Protein AF-A0AAU0MCY1-F1 (afdb_monomer)

Radius of gyration: 29.82 Å; Cα contacts (8 Å, |Δi|>4): 173; chains: 1; bounding box: 120×59×74 Å

Solvent-accessible surface a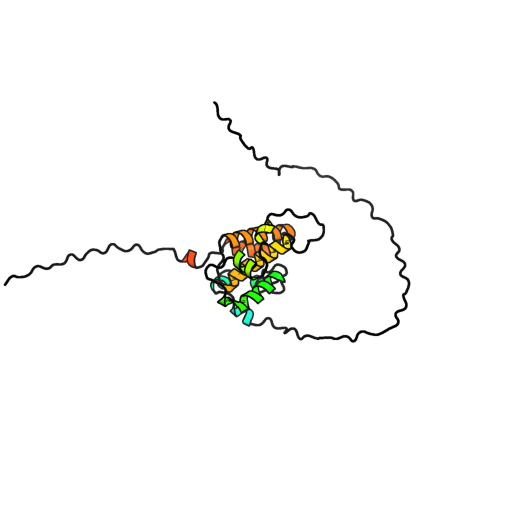rea (backbone atoms only — not comparable to full-atom values): 15115 Å² total; per-residue (Å²): 136,86,84,82,81,81,82,81,78,83,80,79,86,89,78,84,82,86,79,96,71,88,79,80,76,79,83,77,86,80,82,85,84,78,84,79,77,89,75,84,88,78,82,80,83,76,80,80,79,77,74,76,71,78,68,75,92,56,88,55,78,63,72,72,69,58,50,20,70,60,28,59,72,68,66,70,58,69,53,80,74,30,62,82,32,78,64,19,56,46,20,30,71,60,12,35,50,49,39,55,59,49,63,80,42,53,91,72,63,52,99,81,60,35,38,65,53,54,32,41,77,70,73,46,63,63,52,81,68,54,73,77,59,78,80,86,78,61,97,56,87,53,92,80,29,76,63,52,45,23,48,42,46,36,11,42,37,50,35,43,23,31,58,68,31,40,72,36,74,67,33,51,51,52,25,51,55,24,48,52,51,49,40,68,74,76,38,97,46,71,56,53,55,48,52,48,54,54,60,73,69,60,73,45,70,73,70,73,64,73,68,73,80,74,74,77,70,78,79,77,75,81,87,71,86,88,85,81,80,93,130

Secondary structure (DSSP, 8-state):
------------------------PPPPPP------------S-----------------GGGGTSS-HHHHHH--SGGGG-TT-TTSTTTSHHHHHHHHHHHHTGGG--TT--HHHHHHHTT-TTHHHHTTS-----SSPPTT-HHHHHHHHHHHHHHHHHHHS---HHHHHHHHHHHHHHHHHH-S-HHHHHHHHHHHH---TTTTT-S--------------------

Foldseek 3Di:
DDDDDDDDDDDDPPDDDDDDDDDDDDDDDDDDPDDDDDDDDDDDDDPPPPPVVPPPPDPDPVLVVQFDPLLCVQVVDCLCVDLCDCLRLCVPPLLVVLLVVVSVVLVVLDPPDALQNSCVVVVNHCLLVCCPPDFPPDPDQDVSHLLNSLSNLLSSQVSSCGRNVDHDPVSLVSNLVSLVVVCVVPPDDPNSVSSNVSSVPDDRPVVVVPPDPDPPDPPPPPPDDDDDDDD

Structure (mmCIF, N/CA/C/O backbone):
data_AF-A0AAU0MCY1-F1
#
_entry.id   AF-A0AAU0MCY1-F1
#
loop_
_atom_site.group_PDB
_atom_site.id
_atom_site.type_symbol
_atom_site.label_atom_id
_atom_site.label_alt_id
_atom_site.label_comp_id
_atom_site.label_asym_id
_atom_site.label_entity_id
_atom_site.label_seq_id
_atom_site.pdbx_PDB_ins_code
_atom_site.Cartn_x
_atom_site.Cartn_y
_atom_site.Cartn_z
_atom_site.occupancy
_atom_site.B_iso_or_equiv
_atom_site.auth_seq_id
_atom_site.auth_comp_id
_atom_site.auth_asym_id
_atom_site.auth_atom_id
_atom_site.pdbx_PDB_model_num
ATOM 1 N N . MET A 1 1 ? 36.595 35.613 25.945 1.00 48.41 1 MET A N 1
ATOM 2 C CA . MET A 1 1 ? 35.185 35.496 25.525 1.00 48.41 1 MET A CA 1
ATOM 3 C C . MET A 1 1 ? 34.788 34.038 25.724 1.00 48.41 1 MET A C 1
ATOM 5 O O . MET A 1 1 ? 35.225 33.227 24.918 1.00 48.41 1 MET A O 1
ATOM 9 N N . PRO A 1 2 ? 34.132 33.647 26.828 1.00 51.12 2 PRO A N 1
ATOM 10 C CA . PRO A 1 2 ? 33.688 32.266 26.983 1.00 51.12 2 PRO A CA 1
ATOM 11 C C . PRO A 1 2 ? 32.417 32.029 26.157 1.00 51.12 2 PRO A C 1
ATOM 13 O O . PRO A 1 2 ? 31.455 32.786 26.266 1.00 51.12 2 PRO A O 1
ATOM 16 N N . SER A 1 3 ? 32.449 30.996 25.316 1.00 43.91 3 SER A N 1
ATOM 17 C CA . SER A 1 3 ? 31.297 30.498 24.565 1.00 43.91 3 SER A CA 1
ATOM 18 C C . SER A 1 3 ? 30.309 29.828 25.517 1.00 43.91 3 SER A C 1
ATOM 20 O O . SER A 1 3 ? 30.667 28.893 26.232 1.00 43.91 3 SER A O 1
ATOM 22 N N . THR A 1 4 ? 29.070 30.309 25.522 1.00 59.12 4 THR A N 1
ATOM 23 C CA . THR A 1 4 ? 27.954 29.699 26.248 1.00 59.12 4 THR A CA 1
ATOM 24 C C . THR A 1 4 ? 27.362 28.580 25.395 1.00 59.12 4 THR A C 1
ATOM 26 O O . THR A 1 4 ? 26.737 28.842 24.371 1.00 59.12 4 THR A O 1
ATOM 29 N N . THR A 1 5 ? 27.563 27.336 25.822 1.00 52.91 5 THR A N 1
ATOM 30 C CA . THR A 1 5 ? 26.853 26.160 25.307 1.00 52.91 5 THR A CA 1
ATOM 31 C C . THR A 1 5 ? 25.421 26.176 25.839 1.00 52.91 5 THR A C 1
ATOM 33 O O . THR A 1 5 ? 25.214 26.192 27.051 1.00 52.91 5 THR A O 1
ATOM 36 N N . VAL A 1 6 ? 24.433 26.184 24.944 1.00 48.72 6 VAL A N 1
ATOM 37 C CA . VAL A 1 6 ? 23.012 26.041 25.287 1.00 48.72 6 VAL A CA 1
ATOM 38 C C . VAL A 1 6 ? 22.647 24.560 25.185 1.00 48.72 6 VAL A C 1
ATOM 40 O O . VAL A 1 6 ? 22.594 24.012 24.088 1.00 48.72 6 VAL A O 1
ATOM 43 N N . GLU A 1 7 ? 22.415 23.906 26.325 1.00 41.81 7 GLU A N 1
ATOM 44 C CA . GLU A 1 7 ? 21.780 22.584 26.366 1.00 41.81 7 GLU A CA 1
ATOM 45 C C . GLU A 1 7 ? 20.268 22.725 26.138 1.00 41.81 7 GLU A C 1
ATOM 47 O O . GLU A 1 7 ? 19.545 23.271 26.974 1.00 41.81 7 GLU A O 1
ATOM 52 N N . LEU A 1 8 ? 19.782 22.188 25.020 1.00 42.19 8 LEU A N 1
ATOM 53 C CA . LEU A 1 8 ? 18.363 21.943 24.780 1.00 42.19 8 LEU A CA 1
ATOM 54 C C . LEU A 1 8 ? 17.963 20.638 25.478 1.00 42.19 8 LEU A C 1
ATOM 56 O O . LEU A 1 8 ? 18.161 19.544 24.956 1.00 42.19 8 LEU A O 1
ATOM 60 N N . ARG A 1 9 ? 17.386 20.755 26.678 1.00 41.00 9 ARG A N 1
ATOM 61 C CA . ARG A 1 9 ? 16.662 19.650 27.317 1.00 41.00 9 ARG A CA 1
ATOM 62 C C . ARG A 1 9 ? 15.357 19.411 26.559 1.00 41.00 9 ARG A C 1
ATOM 64 O O . ARG A 1 9 ? 14.429 20.207 26.680 1.00 41.00 9 ARG A O 1
ATOM 71 N N . GLN A 1 10 ? 15.278 18.310 25.817 1.00 45.41 10 GLN A N 1
ATOM 72 C CA . GLN A 1 10 ? 14.005 17.786 25.334 1.00 45.41 10 GLN A CA 1
ATOM 73 C C . GLN A 1 10 ? 13.166 17.316 26.529 1.00 45.41 10 GLN A C 1
ATOM 75 O O . GLN A 1 10 ? 13.561 16.424 27.281 1.00 45.41 10 GLN A O 1
ATOM 80 N N . LEU A 1 11 ? 12.019 17.961 26.724 1.00 43.69 11 LEU A N 1
ATOM 81 C CA . LEU A 1 11 ? 10.994 17.527 27.664 1.00 43.69 11 LEU A CA 1
ATOM 82 C C . LEU A 1 11 ? 10.112 16.497 26.954 1.00 43.69 11 LEU A C 1
ATOM 84 O O . LEU A 1 11 ? 9.457 16.813 25.968 1.00 43.69 11 LEU A O 1
ATOM 88 N N . ASN A 1 12 ? 10.131 15.267 27.462 1.00 42.69 12 ASN A N 1
ATOM 89 C CA . ASN A 1 12 ? 9.270 14.164 27.050 1.00 42.69 12 ASN A CA 1
ATOM 90 C C . ASN A 1 12 ? 7.853 14.376 27.637 1.00 42.69 12 ASN A C 1
ATOM 92 O O . ASN A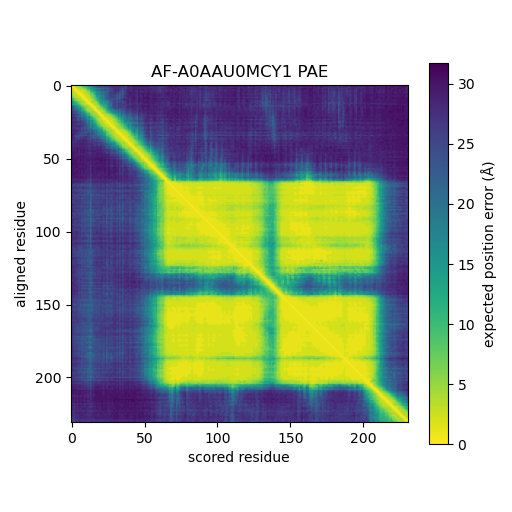 1 12 ? 7.735 14.384 28.868 1.00 42.69 12 ASN A O 1
ATOM 96 N N . PRO A 1 13 ? 6.794 14.577 26.827 1.00 45.81 13 PRO A N 1
ATOM 97 C CA . PRO A 1 13 ? 5.459 14.888 27.343 1.00 45.81 13 PRO A CA 1
ATOM 98 C C . PRO A 1 13 ? 4.650 13.670 27.820 1.00 45.81 13 PRO A C 1
ATOM 100 O O . PRO A 1 13 ? 3.594 13.854 28.419 1.00 45.81 13 PRO A O 1
ATOM 103 N N . TYR A 1 14 ? 5.123 12.433 27.652 1.00 42.12 14 TYR A N 1
ATOM 104 C CA . TYR A 1 14 ? 4.343 11.250 28.037 1.00 42.12 14 TYR A CA 1
ATOM 105 C C . TYR A 1 14 ? 4.790 10.672 29.379 1.00 42.12 14 TYR A C 1
ATOM 107 O O . TYR A 1 14 ? 5.434 9.627 29.471 1.00 42.12 14 TYR A O 1
ATOM 115 N N . ARG A 1 15 ? 4.422 11.364 30.462 1.00 42.41 15 ARG A N 1
ATOM 116 C CA . ARG A 1 15 ? 4.423 10.777 31.807 1.00 42.41 15 ARG A CA 1
ATOM 117 C C . ARG A 1 15 ? 3.252 11.304 32.628 1.00 42.41 15 ARG A C 1
ATOM 119 O O . ARG A 1 15 ? 3.408 12.241 33.405 1.00 42.41 15 ARG A O 1
ATOM 126 N N . THR A 1 16 ? 2.116 10.623 32.537 1.00 45.81 16 THR A N 1
ATOM 127 C CA . THR A 1 16 ? 1.040 10.774 33.522 1.00 45.81 16 THR A CA 1
ATOM 128 C C . THR A 1 16 ? 0.578 9.402 33.979 1.00 45.81 16 THR A C 1
ATOM 130 O O . THR A 1 16 ? 0.018 8.617 33.223 1.00 45.81 16 THR A O 1
ATOM 133 N N . ALA A 1 17 ? 0.863 9.115 35.246 1.00 42.56 17 ALA A N 1
ATOM 134 C CA . ALA A 1 17 ? 0.284 8.014 35.985 1.00 42.56 17 ALA A CA 1
ATOM 135 C C . ALA A 1 17 ? -1.037 8.475 36.622 1.00 42.56 17 ALA A C 1
ATOM 137 O O . ALA A 1 17 ? -1.062 9.520 37.263 1.00 42.56 17 ALA A O 1
ATOM 138 N N . GLY A 1 18 ? -2.074 7.644 36.482 1.00 39.50 18 GLY A N 1
ATOM 139 C CA . GLY A 1 18 ? -3.105 7.361 37.487 1.00 39.50 18 GLY A CA 1
ATOM 140 C C . GLY A 1 18 ? -4.091 8.462 37.889 1.00 39.50 18 GLY A C 1
ATOM 141 O O . GLY A 1 18 ? -3.736 9.376 38.618 1.00 39.50 18 GLY A O 1
ATOM 142 N N . ALA A 1 19 ? -5.374 8.246 37.586 1.00 41.78 19 ALA A N 1
ATOM 143 C CA . ALA A 1 19 ? -6.464 8.355 38.564 1.00 41.78 19 ALA A CA 1
ATOM 144 C C . ALA A 1 19 ? -7.767 7.814 37.958 1.00 41.78 19 ALA A C 1
ATOM 146 O O . ALA A 1 19 ? -8.219 8.273 36.913 1.00 41.78 19 ALA A O 1
ATOM 147 N N . ALA A 1 20 ? -8.380 6.848 38.642 1.00 51.69 20 ALA A N 1
ATOM 148 C CA . ALA A 1 20 ? -9.747 6.423 38.392 1.00 51.69 20 ALA A CA 1
ATOM 149 C C . ALA A 1 20 ? -10.701 7.583 38.724 1.00 51.69 20 ALA A C 1
ATOM 151 O O . ALA A 1 20 ? -10.869 7.939 39.890 1.00 51.69 20 ALA A O 1
ATOM 152 N N . GLY A 1 21 ? -11.295 8.181 37.693 1.00 40.94 21 GLY A N 1
ATOM 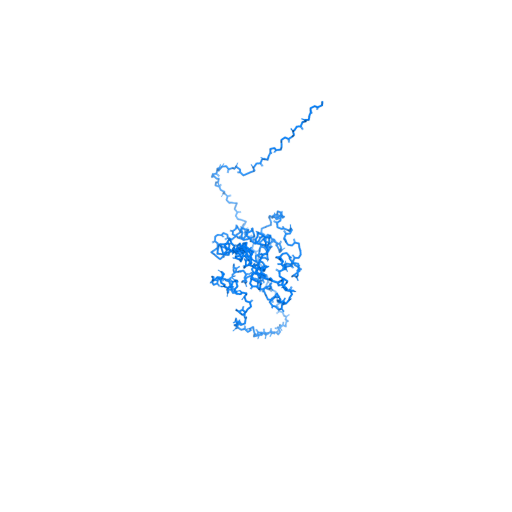153 C CA . GLY A 1 21 ? -12.357 9.174 37.797 1.00 40.94 21 GLY A CA 1
ATOM 154 C C . GLY A 1 21 ? -13.631 8.619 37.174 1.00 40.94 21 GLY A C 1
ATOM 155 O O . GLY A 1 21 ? -13.675 8.337 35.982 1.00 40.94 21 GLY A O 1
ATOM 156 N N . HIS A 1 22 ? -14.650 8.428 38.003 1.00 47.00 22 HIS A N 1
ATOM 157 C CA . HIS A 1 22 ? -16.010 8.083 37.609 1.00 47.00 22 HIS A CA 1
ATOM 158 C C . HIS A 1 22 ? -16.584 9.244 36.776 1.00 47.00 22 HIS A C 1
ATOM 160 O O . HIS A 1 22 ? -16.849 10.315 37.318 1.00 47.00 22 HIS A O 1
ATOM 166 N N . LEU A 1 23 ? -16.701 9.060 35.458 1.00 42.72 23 LEU A N 1
ATOM 167 C CA . LEU A 1 23 ? -17.336 10.026 34.562 1.00 42.72 23 LEU A CA 1
ATOM 168 C C . LEU A 1 23 ? -18.856 9.891 34.688 1.00 42.72 23 LEU A C 1
ATOM 170 O O . LEU A 1 23 ? -19.462 8.948 34.180 1.00 42.72 23 LEU A O 1
ATOM 174 N N . GLU A 1 24 ? -19.459 10.837 35.400 1.00 40.69 24 GLU A N 1
ATOM 175 C CA . GLU A 1 24 ? -20.903 11.042 35.434 1.00 40.69 24 GLU A CA 1
ATOM 176 C C . GLU A 1 24 ? -21.342 11.593 34.064 1.00 40.69 24 GLU A C 1
ATOM 178 O O . GLU A 1 24 ? -20.928 12.680 33.657 1.00 40.69 24 GLU A O 1
ATOM 183 N N . LEU A 1 25 ? -22.131 10.818 33.314 1.00 57.62 25 LEU A N 1
ATOM 184 C CA . LEU A 1 25 ? -22.688 11.249 32.030 1.00 57.62 25 LEU A CA 1
ATOM 185 C C . LEU A 1 25 ? -23.763 12.327 32.259 1.00 57.62 25 LEU A C 1
ATOM 187 O O . LEU A 1 25 ? -24.607 12.157 33.143 1.00 57.62 25 LEU A O 1
ATOM 191 N N . PRO A 1 26 ? -23.800 13.404 31.453 1.00 60.88 26 PRO A N 1
ATOM 192 C CA . PRO A 1 26 ? -24.856 14.403 31.553 1.00 60.88 26 PRO A CA 1
ATOM 193 C C . PRO A 1 26 ? -26.225 13.811 31.164 1.00 60.88 26 PRO A C 1
ATOM 195 O O . PRO A 1 26 ? -26.302 12.901 30.329 1.00 60.88 26 PRO A O 1
ATOM 198 N N . PRO A 1 27 ? -27.331 14.323 31.738 1.00 61.97 27 PRO A N 1
ATOM 199 C CA . PRO A 1 27 ? -28.673 13.865 31.400 1.00 61.97 27 PRO A CA 1
ATOM 200 C C . PRO A 1 27 ? -28.996 14.150 29.928 1.00 61.97 27 PRO A C 1
ATOM 202 O O . PRO A 1 27 ? -28.754 15.245 29.418 1.00 61.97 27 PRO A O 1
ATOM 205 N N . ARG A 1 28 ? -29.576 13.150 29.252 1.00 58.53 28 ARG A N 1
ATOM 206 C CA . ARG A 1 28 ? -30.039 13.264 27.863 1.00 58.53 28 ARG A CA 1
ATOM 207 C C . ARG A 1 28 ? -31.120 14.352 27.755 1.00 58.53 28 ARG A C 1
ATOM 209 O O . ARG A 1 28 ? -32.024 14.365 28.596 1.00 58.53 28 ARG A O 1
ATOM 216 N N . PRO A 1 29 ? -31.088 15.221 26.729 1.00 57.81 29 PRO A N 1
ATOM 217 C CA . PRO A 1 29 ? -32.187 16.141 26.477 1.00 57.81 29 PRO A CA 1
ATOM 218 C C . PRO A 1 29 ? -33.460 15.356 26.139 1.00 57.81 29 PRO A C 1
ATOM 220 O O . PRO A 1 29 ? -33.476 14.464 25.292 1.00 57.81 29 PRO A O 1
ATOM 223 N N . VAL A 1 30 ? -34.524 15.688 26.865 1.00 57.50 30 VAL A N 1
ATOM 224 C CA . VAL A 1 30 ? -35.868 15.132 26.720 1.00 57.50 30 VAL A CA 1
ATOM 225 C C . VAL A 1 30 ? -36.566 15.814 25.544 1.00 57.50 30 VAL A C 1
ATOM 227 O O . VAL A 1 30 ? -36.694 17.032 25.539 1.00 57.50 30 VAL A O 1
ATOM 230 N N . GLY A 1 31 ? -37.058 15.002 24.605 1.00 45.62 31 GLY A N 1
ATOM 231 C CA . GLY A 1 31 ? -38.263 15.262 23.811 1.00 45.62 31 GLY A CA 1
ATOM 232 C C . GLY A 1 31 ? -38.214 16.417 22.811 1.00 45.62 31 GLY A C 1
ATOM 233 O O . GLY A 1 31 ? -38.627 17.529 23.124 1.00 45.62 31 GLY A O 1
ATOM 234 N N . LEU A 1 32 ? -37.852 16.110 21.564 1.00 45.59 32 LEU A N 1
ATOM 235 C CA . LEU A 1 32 ? -38.332 16.858 20.402 1.00 45.59 32 LEU A CA 1
ATOM 236 C C . LEU A 1 32 ? -39.402 16.004 19.720 1.00 45.59 32 LEU A C 1
ATOM 238 O O . LEU A 1 32 ? -39.103 15.070 18.981 1.00 45.59 32 LEU A O 1
ATOM 242 N N . ASP A 1 33 ? -40.656 16.304 20.049 1.00 49.09 33 ASP A N 1
ATOM 243 C CA . ASP A 1 33 ? -41.834 15.760 19.381 1.00 49.09 33 ASP A CA 1
ATOM 244 C C . ASP A 1 33 ? -41.955 16.462 18.020 1.00 49.09 33 ASP A C 1
ATOM 246 O O . ASP A 1 33 ? -42.418 17.601 17.918 1.00 49.09 33 ASP A O 1
ATOM 250 N N . VAL A 1 34 ? -41.443 15.824 16.967 1.00 46.88 34 VAL A N 1
ATOM 251 C CA . VAL A 1 34 ? -41.580 16.314 15.592 1.00 46.88 34 VAL A CA 1
ATOM 252 C C . VAL A 1 34 ? -42.903 15.790 15.050 1.00 46.88 34 VAL A C 1
ATOM 254 O O . VAL A 1 34 ? -43.015 14.646 14.616 1.00 46.88 34 VAL A O 1
ATOM 257 N N . THR A 1 35 ? -43.930 16.637 15.085 1.00 48.91 35 THR A N 1
ATOM 258 C CA . THR A 1 35 ? -45.195 16.370 14.395 1.00 48.91 35 THR A CA 1
ATOM 259 C C . THR A 1 35 ? -44.992 16.609 12.898 1.00 48.91 35 THR A C 1
ATOM 261 O O . THR A 1 35 ? -44.868 17.750 12.458 1.00 48.91 35 THR A O 1
ATOM 264 N N . VAL A 1 36 ? -44.918 15.531 12.116 1.00 49.56 36 VAL A N 1
ATOM 265 C CA . VAL A 1 36 ? -44.851 15.582 10.649 1.00 49.56 36 VAL A CA 1
ATOM 266 C C . VAL A 1 36 ? -46.273 15.683 10.099 1.00 49.56 36 VAL A C 1
ATOM 268 O O . VAL A 1 36 ? -47.069 14.756 10.251 1.00 49.56 36 VAL A O 1
ATOM 271 N N . GLU A 1 37 ? -46.608 16.807 9.465 1.00 56.59 37 GLU A N 1
ATOM 272 C CA . GLU A 1 37 ? -47.861 16.937 8.719 1.00 56.59 37 GLU A CA 1
ATOM 273 C C . GLU A 1 37 ? -47.809 16.121 7.411 1.00 56.59 37 GLU A C 1
ATOM 275 O O . GLU A 1 37 ? -46.792 16.146 6.711 1.00 56.59 37 GLU A O 1
ATOM 280 N N . PRO A 1 38 ? -48.893 15.418 7.028 1.00 52.44 38 PRO A N 1
ATOM 281 C CA . PRO A 1 38 ? -48.952 14.688 5.767 1.00 52.44 38 PRO A CA 1
ATOM 282 C C . PRO A 1 38 ? -49.085 15.659 4.583 1.00 52.44 38 PRO A C 1
ATOM 284 O O . PRO A 1 38 ? -50.179 16.080 4.198 1.00 52.44 38 PRO A O 1
ATOM 287 N N . GLY A 1 39 ? -47.941 16.000 3.990 1.00 46.91 39 GLY A N 1
ATOM 288 C CA . 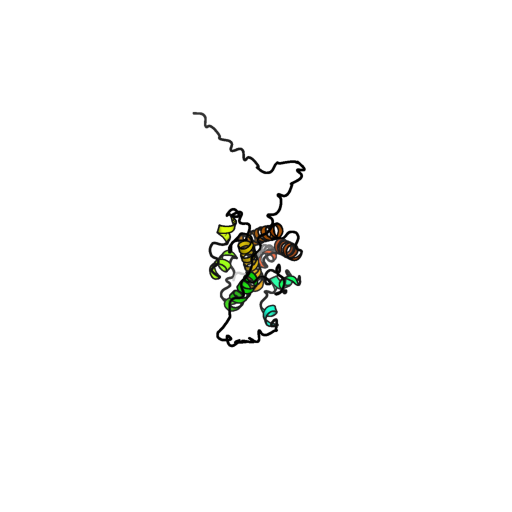GLY A 1 39 ? -47.838 16.710 2.721 1.00 46.91 39 GLY A CA 1
ATOM 289 C C . GLY A 1 39 ? -48.372 15.869 1.559 1.00 46.91 39 GLY A C 1
ATOM 290 O O . GLY A 1 39 ? -47.938 14.750 1.301 1.00 46.91 39 GLY A O 1
ATOM 291 N N . ARG A 1 40 ? -49.347 16.438 0.857 1.00 54.59 40 ARG A N 1
ATOM 292 C CA . ARG A 1 40 ? -50.067 15.898 -0.297 1.00 54.59 40 ARG A CA 1
ATOM 293 C C . ARG A 1 40 ? -49.112 15.732 -1.493 1.00 54.59 40 A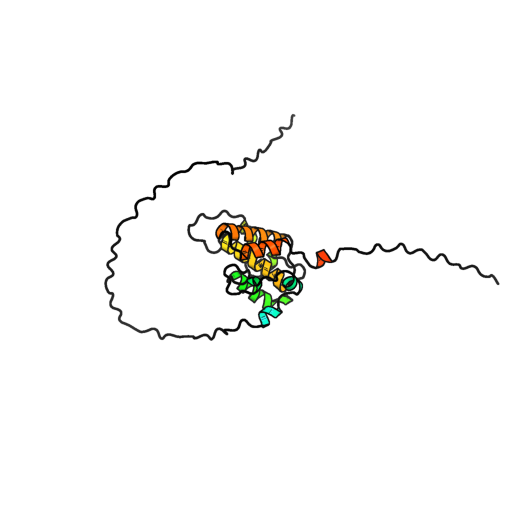RG A C 1
ATOM 295 O O . ARG A 1 40 ? -48.819 16.711 -2.170 1.00 54.59 40 ARG A O 1
ATOM 302 N N . MET A 1 41 ? -48.649 14.511 -1.766 1.00 43.69 41 MET A N 1
ATOM 303 C CA . MET A 1 41 ? -47.904 14.195 -2.991 1.00 43.69 41 MET A CA 1
ATOM 304 C C . MET A 1 41 ? -48.868 14.026 -4.169 1.00 43.69 41 MET A C 1
ATOM 306 O O . MET A 1 41 ? -49.587 13.035 -4.278 1.00 43.69 41 MET A O 1
ATOM 310 N N . THR A 1 42 ? -48.897 15.024 -5.047 1.00 60.06 42 THR A N 1
ATOM 311 C CA . THR A 1 42 ? -49.461 14.922 -6.394 1.00 60.06 42 THR A CA 1
ATOM 312 C C . THR A 1 42 ? -48.336 15.145 -7.388 1.00 60.06 42 THR A C 1
ATOM 314 O O . THR A 1 42 ? -47.762 16.231 -7.389 1.00 60.06 42 THR A O 1
ATOM 317 N N . GLY A 1 43 ? -48.088 14.167 -8.256 1.00 48.66 43 GLY A N 1
ATOM 318 C CA . GLY A 1 43 ? -47.329 14.384 -9.485 1.00 48.66 43 GLY A CA 1
ATOM 319 C C . GLY A 1 43 ? -46.168 13.421 -9.673 1.00 48.66 43 GLY A C 1
ATOM 320 O O . GLY A 1 43 ? -45.155 13.554 -9.007 1.00 48.66 43 GLY A O 1
ATOM 321 N N . GLU A 1 44 ? -46.372 12.516 -10.630 1.00 47.75 44 GLU A N 1
ATOM 322 C CA . GLU A 1 44 ? -45.357 11.897 -11.491 1.00 47.75 44 GLU A CA 1
ATOM 323 C C . GLU A 1 44 ? -44.359 10.939 -10.827 1.00 47.75 44 GLU A C 1
ATOM 325 O O . GLU A 1 44 ? -43.389 11.313 -10.178 1.00 47.75 44 GLU A O 1
ATOM 330 N N . ALA A 1 45 ? -44.621 9.649 -11.051 1.00 51.94 45 ALA A N 1
ATOM 331 C CA . ALA A 1 45 ? -43.668 8.580 -10.821 1.00 51.94 45 ALA A CA 1
ATOM 332 C C . ALA A 1 45 ? -42.418 8.818 -11.690 1.00 51.94 45 ALA A C 1
ATOM 334 O O . ALA A 1 45 ? -42.568 8.918 -12.911 1.00 51.94 45 ALA A O 1
ATOM 335 N N . PRO A 1 46 ? -41.207 8.890 -11.114 1.00 53.16 46 PRO A N 1
ATOM 336 C CA . PRO A 1 46 ? -40.002 8.744 -11.908 1.00 53.16 46 PRO A CA 1
ATOM 337 C C . PRO A 1 46 ? -39.982 7.316 -12.459 1.00 53.16 46 PRO A C 1
ATOM 339 O O . PRO A 1 46 ? -40.109 6.347 -11.707 1.00 53.16 46 PRO A O 1
ATOM 342 N N . GLU A 1 47 ? -39.886 7.196 -13.782 1.00 47.56 47 GLU A N 1
ATOM 343 C CA . GLU A 1 47 ? -39.587 5.929 -14.438 1.00 47.56 47 GLU A CA 1
ATOM 344 C C . GLU A 1 47 ? -38.298 5.382 -13.825 1.00 47.56 47 GLU A C 1
ATOM 346 O O . GLU A 1 47 ? -37.239 6.007 -13.895 1.00 47.56 47 GLU A O 1
ATOM 351 N N . ALA A 1 48 ? -38.418 4.236 -13.159 1.00 46.66 48 ALA A N 1
ATOM 352 C CA . ALA A 1 48 ? -37.284 3.488 -12.667 1.00 46.66 48 ALA A CA 1
ATOM 353 C C . ALA A 1 48 ? -36.489 3.013 -13.884 1.00 46.66 48 ALA A C 1
ATOM 355 O O . ALA A 1 48 ? -36.852 2.034 -14.537 1.00 46.66 48 ALA A O 1
ATOM 356 N N . ILE A 1 49 ? -35.413 3.729 -14.199 1.00 47.41 49 ILE A N 1
ATOM 357 C CA . ILE A 1 49 ? -34.321 3.178 -14.988 1.00 47.41 49 ILE A CA 1
ATOM 358 C C . ILE A 1 49 ? -33.606 2.218 -14.036 1.00 47.41 49 ILE A C 1
ATOM 360 O O . ILE A 1 49 ? -32.661 2.584 -13.345 1.00 47.41 49 ILE A O 1
ATOM 364 N N . HIS A 1 50 ? -34.149 1.006 -13.932 1.00 48.38 50 HIS A N 1
ATOM 365 C CA . HIS A 1 50 ? -33.377 -0.159 -13.534 1.00 48.38 50 HIS A CA 1
ATOM 366 C C . HIS A 1 50 ? -32.401 -0.419 -14.679 1.00 48.38 50 HIS A C 1
ATOM 368 O O . HIS A 1 50 ? -32.688 -1.167 -15.612 1.00 48.38 50 HIS A O 1
ATOM 374 N N . ASP A 1 51 ? -31.290 0.314 -14.658 1.00 48.94 51 ASP A N 1
ATOM 375 C CA . ASP A 1 51 ? -30.065 -0.159 -15.274 1.00 48.94 51 ASP A CA 1
ATOM 376 C C . ASP A 1 51 ? -29.579 -1.274 -14.353 1.00 48.94 51 ASP A C 1
ATOM 378 O O . ASP A 1 51 ? -28.823 -1.052 -13.407 1.00 48.94 51 ASP A O 1
ATOM 382 N N . ASP A 1 52 ? -30.130 -2.469 -14.572 1.00 43.50 52 ASP A N 1
ATOM 383 C CA . ASP A 1 52 ? -29.570 -3.725 -14.090 1.00 43.50 52 ASP A CA 1
ATOM 384 C C . ASP A 1 52 ? -28.274 -3.948 -14.876 1.00 43.50 52 ASP A C 1
ATOM 386 O O . ASP A 1 52 ? -28.167 -4.874 -15.683 1.00 43.50 52 ASP A O 1
ATOM 390 N N . GLY A 1 53 ? -27.331 -3.014 -14.698 1.00 43.38 53 GLY A N 1
ATOM 391 C CA . GLY A 1 53 ? -25.960 -3.136 -15.123 1.00 43.38 53 GLY A CA 1
ATOM 392 C C . GLY A 1 53 ? -25.498 -4.451 -14.546 1.00 43.38 53 GLY A C 1
ATOM 393 O O . GLY A 1 53 ? -25.315 -4.582 -13.337 1.00 43.38 53 GLY A O 1
ATOM 394 N N . ASP A 1 54 ? -25.455 -5.434 -15.432 1.00 46.31 54 ASP A N 1
ATOM 395 C CA . ASP A 1 54 ? -24.840 -6.733 -15.290 1.00 46.31 54 ASP A CA 1
ATOM 396 C C . ASP A 1 54 ? -23.382 -6.447 -14.932 1.00 46.31 54 ASP A C 1
ATOM 398 O O . ASP A 1 54 ? -22.517 -6.383 -15.801 1.00 46.31 54 ASP A O 1
ATOM 402 N N . PHE A 1 55 ? -23.133 -6.113 -13.661 1.00 45.94 55 PHE A N 1
ATOM 403 C CA . PHE A 1 55 ? -21.804 -6.111 -13.086 1.00 45.94 55 PHE A CA 1
ATOM 404 C C . PHE A 1 55 ? -21.365 -7.556 -13.243 1.00 45.94 55 PHE A C 1
ATOM 406 O O . PHE A 1 55 ? -22.005 -8.422 -12.639 1.00 45.94 55 PHE A O 1
ATOM 413 N N . PRO A 1 56 ? -20.389 -7.845 -14.119 1.00 45.78 56 PRO A N 1
ATOM 414 C CA . PRO A 1 56 ? -19.968 -9.210 -14.343 1.00 45.78 56 PRO A CA 1
ATOM 415 C C . PRO A 1 56 ?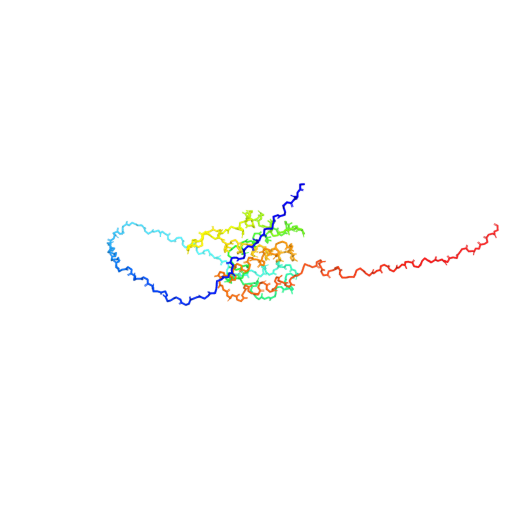 -19.546 -9.776 -12.990 1.00 45.78 56 PRO A C 1
ATOM 417 O O . PRO A 1 56 ? -18.552 -9.360 -12.401 1.00 45.78 56 PRO A O 1
ATOM 420 N N . ASP A 1 57 ? -20.366 -10.690 -12.476 1.00 49.78 57 ASP A N 1
ATOM 421 C CA . ASP A 1 57 ? -20.133 -11.417 -11.235 1.00 49.78 57 ASP A CA 1
ATOM 422 C C . ASP A 1 57 ? -19.090 -12.490 -11.566 1.00 49.78 57 ASP A C 1
ATOM 424 O O . ASP A 1 57 ? -19.370 -13.665 -11.808 1.00 49.78 57 ASP A O 1
ATOM 428 N N . GLY A 1 58 ? -17.868 -12.013 -11.747 1.00 43.09 58 GLY A N 1
ATOM 429 C CA . GLY A 1 58 ? -16.719 -12.772 -12.172 1.00 43.09 58 GLY A CA 1
ATOM 430 C C . GLY A 1 58 ? -15.509 -12.032 -11.658 1.00 43.09 58 GLY A C 1
ATOM 431 O O . GLY A 1 58 ? -15.046 -11.089 -12.283 1.00 43.09 58 GLY A O 1
ATOM 432 N N . ALA A 1 59 ? -15.001 -12.454 -10.502 1.00 49.31 59 ALA A N 1
ATOM 433 C CA . ALA A 1 59 ? -13.600 -12.243 -10.190 1.00 49.31 59 ALA A CA 1
ATOM 434 C C . ALA A 1 59 ? -12.813 -12.878 -11.342 1.00 49.31 59 ALA A C 1
ATOM 436 O O . ALA A 1 59 ? -12.640 -14.099 -11.379 1.00 49.31 59 ALA A O 1
ATOM 437 N N . ASP A 1 60 ? -12.470 -12.070 -12.345 1.00 49.16 60 ASP A N 1
ATOM 438 C CA . ASP A 1 60 ? -11.808 -12.543 -13.544 1.00 49.16 60 ASP A CA 1
ATOM 439 C C . ASP A 1 60 ? -10.534 -13.268 -13.111 1.00 49.16 60 ASP A C 1
ATOM 441 O O . ASP A 1 60 ? -9.689 -12.723 -12.388 1.00 49.16 60 ASP A O 1
ATOM 445 N N . GLU A 1 61 ? -10.383 -14.515 -13.565 1.00 47.19 61 GLU A N 1
ATOM 446 C CA . GLU A 1 61 ? -9.162 -15.309 -13.386 1.00 47.19 61 GLU A CA 1
ATOM 447 C C . GLU A 1 61 ? -7.911 -14.555 -13.906 1.00 47.19 61 GLU A C 1
ATOM 449 O O . GLU A 1 61 ? -6.781 -14.918 -13.570 1.00 47.19 61 GLU A O 1
ATOM 454 N N . GLU A 1 62 ? -8.097 -13.476 -14.682 1.00 48.31 62 GLU A N 1
ATOM 455 C CA . GLU A 1 62 ? -7.056 -12.551 -15.139 1.00 48.31 62 GLU A CA 1
ATOM 456 C C . GLU A 1 62 ? -6.389 -11.742 -14.012 1.00 48.31 62 GLU A C 1
ATOM 458 O O . GLU A 1 62 ? -5.181 -11.509 -14.091 1.00 48.31 62 GLU A O 1
ATOM 463 N N . SER A 1 63 ? -7.087 -11.410 -12.919 1.00 51.97 63 SER A N 1
ATOM 464 C CA . SER A 1 63 ? -6.522 -10.624 -11.798 1.00 51.97 63 SER A CA 1
ATOM 465 C C . SER A 1 63 ? -5.364 -11.334 -11.068 1.00 51.97 63 SER A C 1
ATOM 467 O O . SER A 1 63 ? -4.459 -10.705 -10.504 1.00 51.97 63 SER A O 1
ATOM 469 N N . VAL A 1 64 ? -5.335 -12.670 -11.139 1.00 52.94 64 VAL A N 1
ATOM 470 C CA . VAL A 1 64 ? -4.285 -13.533 -10.570 1.00 52.94 64 VAL A CA 1
ATOM 471 C C . VAL A 1 64 ? -3.045 -13.589 -11.482 1.00 52.94 64 VAL A C 1
ATOM 473 O O . VAL A 1 64 ? -1.967 -14.026 -11.063 1.00 52.94 64 VAL A O 1
ATOM 476 N N . GLY A 1 65 ? -3.171 -13.167 -12.745 1.00 62.22 65 GLY A N 1
ATOM 477 C CA . GLY A 1 65 ? -2.104 -13.200 -13.747 1.00 62.22 65 GLY A CA 1
ATOM 478 C C . GLY A 1 65 ? -1.078 -12.073 -13.619 1.00 62.22 65 GLY A C 1
ATOM 479 O O . GLY A 1 65 ? 0.048 -12.231 -14.091 1.00 62.22 65 GLY A O 1
ATOM 480 N N . TRP A 1 66 ? -1.437 -10.965 -12.967 1.00 74.69 66 TRP A N 1
ATOM 481 C CA . TRP A 1 66 ? -0.616 -9.746 -12.948 1.00 74.69 66 TRP A CA 1
ATOM 482 C C . TRP A 1 66 ? 0.353 -9.645 -11.773 1.00 74.69 66 TRP A C 1
ATOM 484 O O . TRP A 1 66 ? 1.269 -8.827 -11.798 1.00 74.69 66 TRP A O 1
ATOM 494 N N . ALA A 1 67 ? 0.202 -10.492 -10.754 1.00 92.00 67 ALA A N 1
ATOM 495 C CA . ALA A 1 67 ? 1.102 -10.464 -9.613 1.00 92.00 67 ALA A CA 1
ATOM 496 C C . ALA A 1 67 ? 2.499 -10.991 -9.988 1.00 92.00 67 ALA A C 1
ATOM 498 O O . ALA A 1 67 ? 2.670 -12.141 -10.413 1.00 92.00 67 ALA A O 1
ATOM 499 N N . HIS A 1 68 ? 3.514 -10.163 -9.758 1.00 95.12 68 HIS A N 1
ATOM 500 C CA . HIS A 1 68 ? 4.916 -10.485 -9.955 1.00 95.12 68 HIS A CA 1
ATOM 501 C C . HIS A 1 68 ? 5.297 -11.761 -9.175 1.00 95.12 68 HIS A C 1
ATOM 503 O O . HIS A 1 68 ? 4.890 -11.930 -8.020 1.00 95.12 68 HIS A O 1
ATOM 509 N N . PRO A 1 69 ? 6.129 -12.666 -9.731 1.00 95.00 69 PRO A N 1
ATOM 510 C CA . PRO A 1 69 ? 6.461 -13.934 -9.075 1.00 95.00 69 PRO A CA 1
ATOM 511 C C . PRO A 1 69 ? 7.041 -13.785 -7.664 1.00 95.00 69 PRO A C 1
ATOM 513 O O . PRO A 1 69 ? 6.749 -14.599 -6.792 1.00 95.00 69 PRO A O 1
ATOM 516 N N . ALA A 1 70 ? 7.842 -12.741 -7.428 1.00 95.44 70 ALA A N 1
ATOM 517 C CA . ALA A 1 70 ? 8.393 -12.459 -6.103 1.00 95.44 70 ALA A CA 1
ATOM 518 C C . ALA A 1 70 ? 7.300 -12.098 -5.085 1.00 95.44 70 ALA A C 1
ATOM 520 O O . ALA A 1 70 ? 7.355 -12.578 -3.957 1.00 95.44 70 ALA A O 1
ATOM 521 N N . PHE A 1 71 ? 6.291 -11.321 -5.496 1.00 96.81 71 PHE A N 1
ATOM 522 C CA . PHE A 1 71 ? 5.154 -10.982 -4.645 1.00 96.81 71 PHE A CA 1
ATOM 523 C C . PHE A 1 71 ? 4.416 -12.251 -4.221 1.00 96.81 71 PHE A C 1
ATOM 525 O O . PHE A 1 71 ? 4.316 -12.546 -3.036 1.00 96.81 71 PHE A O 1
ATOM 532 N N . ARG A 1 72 ? 4.012 -13.069 -5.200 1.00 95.75 72 ARG A N 1
ATOM 533 C CA . ARG A 1 72 ? 3.274 -14.322 -4.968 1.00 95.75 72 ARG A CA 1
ATOM 534 C C . ARG A 1 72 ? 4.032 -15.331 -4.109 1.00 95.75 72 ARG A C 1
ATOM 536 O O . ARG A 1 72 ? 3.417 -16.164 -3.454 1.00 95.75 72 ARG A O 1
ATOM 543 N N . ALA A 1 73 ? 5.362 -15.314 -4.167 1.00 96.06 73 ALA A N 1
ATOM 544 C CA . ALA A 1 73 ? 6.194 -16.214 -3.379 1.00 96.06 73 ALA A CA 1
ATOM 545 C C . ALA A 1 73 ? 6.249 -15.825 -1.892 1.00 96.06 73 ALA A C 1
ATOM 547 O O . ALA A 1 73 ? 6.492 -16.697 -1.059 1.00 96.06 73 ALA A O 1
ATOM 548 N N . HIS A 1 74 ? 6.052 -14.544 -1.569 1.00 97.88 74 HIS A N 1
ATOM 549 C CA . HIS A 1 74 ? 6.163 -14.018 -0.206 1.00 97.88 74 HIS A CA 1
ATOM 550 C C . HIS A 1 74 ? 4.798 -13.766 0.437 1.00 97.88 74 HIS A C 1
ATOM 552 O O . HIS A 1 74 ? 4.538 -14.239 1.538 1.00 97.88 74 HIS A O 1
ATOM 558 N N . PHE A 1 75 ? 3.912 -13.070 -0.273 1.00 97.69 75 PHE A N 1
ATOM 559 C CA . PHE A 1 75 ? 2.585 -12.669 0.185 1.00 97.69 75 PHE A CA 1
ATOM 560 C C . PHE A 1 75 ? 1.563 -13.756 -0.171 1.00 97.69 75 PHE A C 1
ATOM 562 O O . PHE A 1 75 ? 0.881 -13.692 -1.190 1.00 97.69 75 PHE A O 1
ATOM 569 N N . VAL A 1 76 ? 1.529 -14.816 0.642 1.00 97.19 76 VAL A N 1
ATOM 570 C CA . VAL A 1 76 ? 0.747 -16.043 0.377 1.00 97.19 76 VAL A CA 1
ATOM 571 C C . VAL A 1 76 ? -0.583 -16.115 1.130 1.00 97.19 76 VAL A C 1
ATOM 573 O O . VAL A 1 76 ? -1.342 -17.068 0.946 1.00 97.19 76 VAL A O 1
ATOM 576 N N . ASP A 1 77 ? -0.836 -15.171 2.034 1.00 98.25 77 ASP A N 1
ATOM 577 C CA . ASP A 1 77 ? -2.056 -15.149 2.836 1.00 98.25 77 ASP A CA 1
ATOM 578 C C . ASP A 1 77 ? -3.275 -14.754 1.967 1.00 98.25 77 ASP A C 1
ATOM 580 O O . ASP A 1 77 ? -3.143 -13.863 1.124 1.00 98.25 77 ASP A O 1
ATOM 584 N N . PRO A 1 78 ? -4.456 -15.390 2.127 1.00 97.19 78 PRO A N 1
ATOM 585 C CA . PRO A 1 78 ? -5.635 -15.096 1.307 1.00 97.19 78 PRO A CA 1
ATOM 586 C C . PRO A 1 78 ? -6.090 -13.635 1.306 1.00 97.19 78 PRO A C 1
ATOM 588 O O . PRO A 1 78 ? -6.741 -13.227 0.349 1.00 97.19 78 PRO A O 1
ATOM 591 N N . ILE A 1 79 ? -5.730 -12.842 2.321 1.00 97.56 79 ILE A N 1
ATOM 592 C CA . ILE A 1 79 ? -6.090 -11.416 2.382 1.00 97.56 79 ILE A CA 1
ATOM 593 C C . ILE A 1 79 ? -5.588 -10.616 1.169 1.00 97.56 79 ILE A C 1
ATOM 595 O O . ILE A 1 79 ? -6.158 -9.587 0.839 1.00 97.56 79 ILE A O 1
ATOM 599 N N . TYR A 1 80 ? -4.530 -11.068 0.487 1.00 97.31 80 TYR A N 1
ATOM 600 C CA . TYR A 1 80 ? -3.975 -10.377 -0.685 1.00 97.31 80 TYR A CA 1
ATOM 601 C C . TYR A 1 80 ? -4.764 -10.619 -1.975 1.00 97.31 80 TYR A C 1
ATOM 603 O O . TYR A 1 80 ? -4.451 -10.016 -3.001 1.00 97.31 80 TYR A O 1
ATOM 611 N N . GLU A 1 81 ? -5.755 -11.507 -1.926 1.00 94.81 81 GLU A N 1
ATOM 612 C CA . GLU A 1 81 ? -6.653 -11.843 -3.032 1.00 94.81 81 GLU A CA 1
ATOM 613 C C . GLU A 1 81 ? -8.129 -11.666 -2.625 1.00 94.81 81 GLU A C 1
ATOM 615 O O . GLU A 1 81 ? -9.010 -12.180 -3.309 1.00 94.81 81 GLU A O 1
ATOM 620 N N . ASP A 1 82 ? -8.408 -10.997 -1.498 1.00 95.50 82 ASP A N 1
ATOM 621 C CA . ASP A 1 82 ? -9.765 -10.770 -0.994 1.00 95.50 82 ASP A CA 1
ATOM 622 C C . ASP A 1 82 ? -10.263 -9.359 -1.363 1.00 95.50 82 ASP A C 1
ATOM 624 O O . ASP A 1 82 ? -9.976 -8.404 -0.636 1.00 95.50 82 ASP A O 1
ATOM 628 N N . PRO A 1 83 ? -11.020 -9.197 -2.466 1.00 91.56 83 PRO A N 1
ATOM 629 C CA . PRO A 1 83 ? -11.555 -7.898 -2.870 1.00 91.56 83 PRO A CA 1
ATOM 630 C C . PRO A 1 83 ? -12.704 -7.414 -1.973 1.00 91.56 83 PRO A C 1
ATOM 632 O O . PRO A 1 83 ? -13.116 -6.268 -2.089 1.00 91.56 83 PRO A O 1
ATOM 635 N N . ALA A 1 84 ? -13.259 -8.271 -1.107 1.00 92.88 84 ALA A N 1
ATOM 636 C CA . ALA A 1 84 ? -14.338 -7.905 -0.190 1.00 92.88 84 ALA A CA 1
ATOM 637 C C . ALA A 1 84 ? -13.826 -7.570 1.223 1.00 92.88 84 ALA A C 1
ATOM 639 O O . ALA A 1 84 ? -14.613 -7.175 2.088 1.00 92.88 84 ALA A O 1
ATOM 640 N N . GLY A 1 85 ? -12.529 -7.759 1.477 1.00 94.00 85 GLY A N 1
ATOM 641 C CA . GLY A 1 85 ? -11.917 -7.502 2.772 1.00 94.00 85 GLY A CA 1
ATOM 642 C C . GLY A 1 85 ? -11.694 -6.011 2.996 1.00 94.00 85 GLY A C 1
ATOM 643 O O . GLY A 1 85 ? -10.765 -5.442 2.438 1.00 94.00 85 GLY A O 1
ATOM 644 N N . GLU A 1 86 ? -12.461 -5.387 3.893 1.00 94.62 86 GLU A N 1
ATOM 645 C CA . GLU A 1 86 ? -12.343 -3.944 4.200 1.00 94.62 86 GLU A CA 1
ATOM 646 C C . GLU A 1 86 ? -10.951 -3.522 4.719 1.00 94.62 86 GLU A C 1
ATOM 648 O O . GLU A 1 86 ? -10.607 -2.345 4.716 1.00 94.62 86 GLU A O 1
ATOM 653 N N . PHE A 1 87 ? -10.143 -4.487 5.168 1.00 96.88 87 PHE A N 1
ATOM 654 C CA . PHE A 1 87 ? -8.765 -4.280 5.612 1.00 96.88 87 PHE A CA 1
ATOM 655 C C . PHE A 1 87 ? -7.731 -4.953 4.708 1.00 96.88 87 PHE A C 1
ATOM 657 O O . PHE A 1 87 ? -6.538 -4.862 4.990 1.00 96.88 87 PHE A O 1
ATOM 664 N N . ALA A 1 88 ? -8.154 -5.649 3.652 1.00 97.19 88 ALA A N 1
ATOM 665 C CA . ALA A 1 88 ? -7.245 -6.165 2.642 1.00 97.19 88 ALA A CA 1
ATOM 666 C C . ALA A 1 88 ? -6.649 -4.991 1.846 1.00 97.19 88 ALA A C 1
ATOM 668 O O . ALA A 1 88 ? -7.360 -4.030 1.555 1.00 97.19 88 ALA A O 1
ATOM 669 N N . PRO A 1 89 ? -5.373 -5.059 1.426 1.00 96.50 89 PRO A N 1
ATOM 670 C CA . PRO A 1 89 ? -4.724 -3.942 0.734 1.00 96.50 89 PRO A CA 1
ATOM 671 C C . PRO A 1 89 ? -5.361 -3.594 -0.619 1.00 96.50 89 PRO A C 1
ATOM 673 O O . PRO A 1 89 ? -5.111 -2.512 -1.137 1.00 96.50 89 PRO A O 1
ATOM 676 N N . PHE A 1 90 ? -6.159 -4.504 -1.187 1.00 96.19 90 PHE A N 1
ATOM 677 C CA . PHE A 1 90 ? -6.899 -4.316 -2.440 1.00 96.19 90 PHE A CA 1
ATOM 678 C C . PHE A 1 90 ? -8.417 -4.462 -2.262 1.00 96.19 90 PHE A C 1
ATOM 680 O O . PHE A 1 90 ? -9.130 -4.552 -3.255 1.00 96.19 90 PHE A O 1
ATOM 687 N N . GLY A 1 91 ? -8.901 -4.561 -1.019 1.00 93.69 91 GLY A N 1
ATOM 688 C CA . GLY A 1 91 ? -10.335 -4.624 -0.726 1.00 93.69 91 GLY A CA 1
ATOM 689 C C . GLY A 1 91 ? -10.935 -3.269 -0.345 1.00 93.69 91 GLY A C 1
ATOM 690 O O . GLY A 1 91 ? -12.153 -3.146 -0.267 1.00 93.69 91 GLY A O 1
ATOM 691 N N . THR A 1 92 ? -10.100 -2.247 -0.126 1.00 92.56 92 THR A N 1
ATOM 692 C CA . THR A 1 92 ? -10.547 -0.850 -0.041 1.00 92.56 92 THR A CA 1
ATOM 693 C C . THR A 1 92 ? -10.691 -0.255 -1.437 1.00 92.56 92 THR A C 1
ATOM 695 O O . THR A 1 92 ? -9.943 -0.637 -2.341 1.00 92.56 92 THR A O 1
ATOM 698 N N . ASP A 1 93 ? -11.598 0.712 -1.599 1.00 92.69 93 ASP A N 1
ATOM 699 C CA . ASP A 1 93 ? -11.813 1.402 -2.876 1.00 92.69 93 ASP A CA 1
ATOM 700 C C . ASP A 1 93 ? -10.494 2.010 -3.390 1.00 92.69 93 ASP A C 1
ATOM 702 O O . ASP A 1 93 ? -10.120 1.795 -4.538 1.00 92.69 93 ASP A O 1
ATOM 706 N N . GLU A 1 94 ? -9.703 2.656 -2.522 1.00 92.69 94 GLU A N 1
ATOM 707 C CA . GLU A 1 94 ? -8.427 3.261 -2.925 1.00 92.69 94 GLU A CA 1
ATOM 708 C C . GLU A 1 94 ? -7.385 2.224 -3.363 1.00 92.69 94 GLU A C 1
ATOM 710 O O . GLU A 1 94 ? -6.632 2.456 -4.309 1.00 92.69 94 GLU A O 1
ATOM 715 N N . GLY A 1 95 ? -7.312 1.078 -2.680 1.00 94.75 95 GLY A N 1
ATOM 716 C CA . GLY A 1 95 ? -6.373 0.011 -3.020 1.00 94.75 95 GLY A CA 1
ATOM 717 C C . 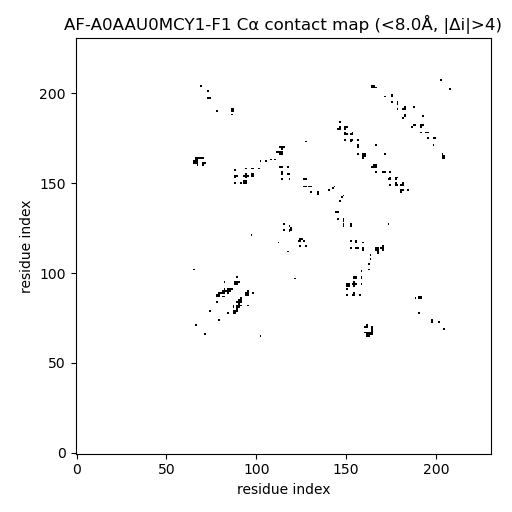GLY A 1 95 ? -6.761 -0.714 -4.308 1.00 94.75 95 GLY A C 1
ATOM 718 O O . GLY A 1 95 ? -5.896 -1.015 -5.134 1.00 94.75 95 GLY A O 1
ATOM 719 N N . ALA A 1 96 ? -8.058 -0.967 -4.489 1.00 95.25 96 ALA A N 1
ATOM 720 C CA . ALA A 1 96 ? -8.616 -1.563 -5.695 1.00 95.25 96 ALA A CA 1
ATOM 721 C C . ALA A 1 96 ? -8.422 -0.648 -6.912 1.00 95.25 96 ALA A C 1
ATOM 723 O O . ALA A 1 96 ? -7.931 -1.114 -7.941 1.00 95.25 96 ALA A O 1
ATOM 724 N N . ASP A 1 97 ? -8.722 0.647 -6.776 1.00 94.88 97 ASP A N 1
ATOM 725 C CA . ASP A 1 97 ? -8.572 1.640 -7.843 1.00 94.88 97 ASP A CA 1
ATOM 726 C C . ASP A 1 97 ? -7.108 1.794 -8.271 1.00 94.88 97 ASP A C 1
ATOM 728 O O . ASP A 1 97 ? -6.808 1.789 -9.467 1.00 94.88 97 ASP A O 1
ATOM 732 N N . LEU A 1 98 ? -6.177 1.863 -7.310 1.00 95.88 98 LEU A N 1
ATOM 733 C CA . LEU A 1 98 ? -4.743 1.916 -7.604 1.00 95.88 98 LEU A CA 1
ATOM 734 C C . LEU A 1 98 ? -4.275 0.665 -8.350 1.00 95.88 98 LEU A C 1
ATOM 736 O O . LEU A 1 98 ? -3.534 0.774 -9.328 1.00 95.88 98 LEU A O 1
ATOM 740 N N . LEU A 1 99 ? -4.699 -0.523 -7.910 1.00 96.31 99 LEU A N 1
ATOM 741 C CA . LEU A 1 99 ? -4.328 -1.759 -8.587 1.00 96.31 99 LEU A CA 1
ATOM 742 C C . LEU A 1 99 ? -4.911 -1.816 -10.002 1.00 96.31 99 LEU A C 1
ATOM 744 O O . LEU A 1 99 ? -4.187 -2.185 -10.926 1.00 96.31 99 LEU A O 1
ATOM 748 N N . ALA A 1 100 ? -6.179 -1.444 -10.174 1.00 94.44 100 ALA A N 1
ATOM 749 C CA . ALA A 1 100 ? -6.844 -1.425 -11.469 1.00 94.44 100 ALA A CA 1
ATOM 750 C C . ALA A 1 100 ? -6.132 -0.474 -12.445 1.00 94.44 100 ALA A C 1
ATOM 752 O O . ALA A 1 100 ? -5.666 -0.932 -13.488 1.00 94.44 100 ALA A O 1
ATOM 753 N N . ASP A 1 101 ? -5.938 0.798 -12.078 1.00 94.88 101 ASP A N 1
ATOM 754 C CA . ASP A 1 101 ? -5.292 1.803 -12.941 1.00 94.88 101 ASP A CA 1
ATOM 755 C C . ASP A 1 101 ? -3.864 1.390 -13.338 1.00 94.88 101 ASP A C 1
ATOM 757 O O . ASP A 1 101 ? -3.508 1.346 -14.520 1.00 94.88 101 ASP A O 1
ATOM 761 N N . TRP A 1 102 ? -3.037 0.993 -12.367 1.00 95.94 102 TRP A N 1
ATOM 762 C CA . TRP A 1 102 ? -1.644 0.645 -12.657 1.00 95.94 102 TRP A CA 1
ATOM 763 C C . TRP A 1 102 ? -1.477 -0.697 -13.360 1.00 95.94 102 TRP A C 1
ATOM 765 O O . TRP A 1 102 ? -0.485 -0.893 -14.065 1.00 95.94 102 TRP A O 1
ATOM 775 N N . SER A 1 103 ? -2.428 -1.620 -13.216 1.00 94.94 103 SER A N 1
ATOM 776 C CA . SER A 1 103 ? -2.393 -2.886 -13.950 1.00 94.94 103 SER A CA 1
ATOM 777 C C . SER A 1 103 ? -2.584 -2.711 -15.460 1.00 94.94 103 SER A C 1
ATOM 779 O O . SER A 1 103 ? -1.991 -3.455 -16.245 1.00 94.94 103 SER A O 1
ATOM 781 N N . GLU A 1 104 ? -3.326 -1.685 -15.885 1.00 93.50 104 GLU A N 1
ATOM 782 C CA . GLU A 1 104 ? -3.497 -1.338 -17.300 1.00 93.50 104 GLU A CA 1
ATOM 783 C C . GLU A 1 104 ? -2.248 -0.669 -17.898 1.00 93.50 104 GLU A C 1
ATOM 785 O O . GLU A 1 104 ? -2.093 -0.619 -19.120 1.00 93.50 104 GLU A O 1
ATOM 790 N N . ARG A 1 105 ? -1.346 -0.177 -17.039 1.00 93.62 105 ARG A N 1
ATOM 791 C CA . ARG A 1 105 ? -0.177 0.648 -17.388 1.00 93.62 105 ARG A CA 1
ATOM 792 C C . ARG A 1 105 ? 1.126 0.071 -16.832 1.00 93.62 105 ARG A C 1
ATOM 794 O O . ARG A 1 105 ? 2.067 0.798 -16.519 1.00 93.62 105 ARG A O 1
ATOM 801 N N . VAL A 1 106 ? 1.203 -1.257 -16.706 1.00 92.25 106 VAL A N 1
ATOM 802 C CA . VAL A 1 106 ? 2.389 -1.965 -16.180 1.00 92.25 106 VAL A CA 1
ATOM 803 C C . VAL A 1 106 ? 3.659 -1.643 -16.977 1.00 92.25 106 VAL A C 1
ATOM 805 O O . VAL A 1 106 ? 4.754 -1.684 -16.424 1.00 92.25 106 VAL A O 1
ATOM 808 N N . ASP A 1 107 ? 3.545 -1.294 -18.260 1.00 91.19 107 ASP A N 1
ATOM 809 C CA . ASP A 1 107 ? 4.673 -0.868 -19.094 1.00 91.19 107 ASP A CA 1
ATOM 810 C C . ASP A 1 107 ? 5.269 0.492 -18.693 1.00 91.19 107 ASP A C 1
ATOM 812 O O . ASP A 1 107 ? 6.402 0.797 -19.071 1.00 91.19 107 ASP A O 1
ATOM 816 N N . GLU A 1 108 ? 4.552 1.277 -17.889 1.00 94.75 108 GLU A N 1
ATOM 817 C CA . GLU A 1 108 ? 5.030 2.530 -17.303 1.00 94.75 108 GLU A CA 1
ATOM 818 C C . GLU A 1 108 ? 5.759 2.330 -15.961 1.00 94.75 108 GLU A C 1
ATOM 820 O O . GLU A 1 108 ? 6.412 3.257 -15.475 1.00 94.75 108 GLU A O 1
ATOM 825 N N . LEU A 1 109 ? 5.706 1.126 -15.372 1.00 93.06 109 LEU A N 1
ATOM 826 C CA . LEU A 1 109 ? 6.417 0.799 -14.134 1.00 93.06 109 LEU A CA 1
ATOM 827 C C . LEU A 1 109 ? 7.921 0.665 -14.399 1.00 93.06 109 LEU A C 1
ATOM 829 O O . LEU A 1 109 ? 8.429 -0.391 -14.787 1.00 93.06 109 LEU A O 1
ATOM 833 N N . ALA A 1 110 ? 8.650 1.755 -14.173 1.00 91.38 110 ALA A N 1
ATOM 834 C CA . ALA A 1 110 ? 10.104 1.755 -14.230 1.00 91.38 110 ALA A CA 1
ATOM 835 C C . ALA A 1 110 ? 10.720 0.913 -13.095 1.00 91.38 110 ALA A C 1
ATOM 837 O O . ALA A 1 110 ? 10.173 0.808 -11.998 1.00 91.38 110 ALA A O 1
ATOM 838 N N . ASP A 1 111 ? 11.906 0.349 -13.344 1.00 89.56 111 ASP A N 1
ATOM 839 C CA . ASP A 1 111 ? 12.642 -0.484 -12.379 1.00 89.56 111 ASP A CA 1
ATOM 840 C C . ASP A 1 111 ? 12.989 0.245 -11.064 1.00 89.56 111 ASP A C 1
ATOM 842 O O . ASP A 1 111 ? 13.229 -0.414 -10.047 1.00 89.56 111 ASP A O 1
ATOM 846 N N . ASP A 1 112 ? 13.064 1.576 -11.110 1.00 92.75 112 ASP A N 1
ATOM 847 C CA . ASP A 1 112 ? 13.377 2.490 -10.012 1.00 92.75 112 ASP A CA 1
ATOM 848 C C . ASP A 1 112 ? 12.161 3.283 -9.509 1.00 92.75 112 ASP A C 1
ATOM 850 O O . ASP A 1 112 ? 12.332 4.176 -8.678 1.00 92.75 112 ASP A O 1
ATOM 854 N N . MET A 1 113 ? 10.951 2.951 -9.976 1.00 95.69 113 MET A N 1
ATOM 855 C CA . MET A 1 113 ? 9.724 3.595 -9.522 1.00 95.69 113 MET A CA 1
ATOM 856 C C . MET A 1 113 ? 9.545 3.420 -8.010 1.00 95.69 113 MET A C 1
ATOM 858 O O . MET A 1 113 ? 9.661 2.316 -7.470 1.00 95.69 113 MET A O 1
ATOM 862 N N . THR A 1 114 ? 9.252 4.524 -7.330 1.00 96.56 114 THR A N 1
ATOM 863 C CA . THR A 1 114 ? 9.001 4.559 -5.888 1.00 96.56 114 THR A CA 1
ATOM 864 C C . THR A 1 114 ? 7.507 4.589 -5.578 1.00 96.56 114 THR A C 1
ATOM 866 O O . THR A 1 114 ? 6.678 4.879 -6.443 1.00 96.56 114 THR A O 1
ATOM 869 N N . VAL A 1 115 ? 7.140 4.356 -4.314 1.00 96.50 115 VAL A N 1
ATOM 870 C CA . VAL A 1 115 ? 5.750 4.564 -3.859 1.00 96.50 115 VAL A CA 1
ATOM 871 C C . VAL A 1 115 ? 5.312 6.019 -4.070 1.00 96.50 115 VAL A C 1
ATOM 873 O O . VAL A 1 115 ? 4.165 6.269 -4.429 1.00 96.50 115 VAL A O 1
ATOM 876 N N . ALA A 1 116 ? 6.223 6.982 -3.898 1.00 94.94 116 ALA A N 1
ATOM 877 C CA . ALA A 1 116 ? 5.935 8.395 -4.135 1.00 94.94 116 ALA A CA 1
ATOM 878 C C . ALA A 1 116 ? 5.640 8.688 -5.616 1.00 94.94 116 ALA A C 1
ATOM 880 O O . ALA A 1 116 ? 4.710 9.436 -5.911 1.00 94.94 116 ALA A O 1
ATOM 881 N N . ASP A 1 117 ? 6.387 8.071 -6.536 1.00 95.31 117 ASP A N 1
ATOM 882 C CA . ASP A 1 117 ? 6.146 8.208 -7.977 1.00 95.31 117 ASP A CA 1
ATOM 883 C C . ASP A 1 117 ? 4.796 7.601 -8.376 1.00 95.31 117 ASP A C 1
ATOM 885 O O . ASP A 1 117 ? 4.051 8.220 -9.135 1.00 95.31 117 ASP A O 1
ATOM 889 N N . LEU A 1 118 ? 4.454 6.427 -7.826 1.00 95.81 118 LEU A N 1
ATOM 890 C CA . LEU A 1 118 ? 3.162 5.777 -8.061 1.00 95.81 118 LEU A CA 1
ATOM 891 C C . LEU A 1 118 ? 2.005 6.667 -7.579 1.00 95.81 118 LEU A C 1
ATOM 893 O O . LEU A 1 118 ? 1.054 6.915 -8.322 1.00 95.81 118 LEU A O 1
ATOM 897 N N . LEU A 1 119 ? 2.107 7.217 -6.364 1.00 95.00 119 LEU A N 1
ATOM 898 C CA . LEU A 1 119 ? 1.116 8.152 -5.818 1.00 95.00 119 LEU A CA 1
ATOM 899 C C . LEU A 1 119 ? 0.978 9.411 -6.683 1.00 95.00 119 LEU A C 1
ATOM 901 O O . LEU A 1 119 ? -0.138 9.797 -7.031 1.00 95.00 119 LEU A O 1
ATOM 905 N N . ALA A 1 120 ? 2.093 10.022 -7.090 1.00 92.88 120 ALA A N 1
ATOM 906 C CA . ALA A 1 120 ? 2.080 11.194 -7.962 1.00 92.88 120 ALA A CA 1
ATOM 907 C C . ALA A 1 120 ? 1.445 10.886 -9.330 1.00 92.88 120 ALA A C 1
ATOM 909 O O . ALA A 1 120 ? 0.619 11.659 -9.816 1.00 92.88 120 ALA A O 1
ATOM 910 N N . GLY A 1 121 ? 1.768 9.733 -9.924 1.00 92.56 121 GLY A N 1
ATOM 911 C CA . GLY A 1 121 ? 1.178 9.272 -11.184 1.00 92.56 121 GLY A CA 1
ATOM 912 C C . GLY A 1 121 ? -0.328 8.998 -11.105 1.00 92.56 121 GLY A C 1
ATOM 913 O O . GLY A 1 121 ? -1.005 9.075 -12.128 1.00 92.56 121 GLY A O 1
ATOM 914 N N . SER A 1 122 ? -0.844 8.769 -9.894 1.00 92.12 122 SER A N 1
ATOM 915 C CA . SER A 1 122 ? -2.265 8.531 -9.597 1.00 92.12 122 SER A CA 1
ATOM 916 C C . SER A 1 122 ? -3.021 9.802 -9.179 1.00 92.12 122 SER A C 1
ATOM 918 O O . SER A 1 122 ? -4.192 9.741 -8.821 1.00 92.12 122 SER A O 1
ATOM 920 N N . GLY A 1 123 ? -2.364 10.969 -9.173 1.00 90.50 123 GLY A N 1
ATOM 921 C CA . GLY A 1 123 ? -2.971 12.233 -8.737 1.00 90.50 123 GLY A CA 1
ATOM 922 C C . GLY A 1 123 ? -3.000 12.450 -7.218 1.00 90.50 123 GLY A C 1
ATOM 923 O O . GLY A 1 123 ? -3.581 13.432 -6.762 1.00 90.50 123 GLY A O 1
ATOM 924 N N . PHE A 1 124 ? -2.329 11.595 -6.443 1.00 86.69 124 PHE A N 1
ATOM 925 C CA . PHE A 1 124 ? -2.152 11.708 -4.990 1.00 86.69 124 PHE A CA 1
ATOM 926 C C . PHE A 1 124 ? -0.823 12.398 -4.623 1.00 86.69 124 PHE A C 1
ATOM 928 O O . PHE A 1 124 ? -0.156 12.046 -3.646 1.00 86.69 124 PHE A O 1
ATOM 935 N N . GLU A 1 125 ? -0.398 13.379 -5.424 1.00 82.19 125 GLU A N 1
ATOM 936 C CA . GLU A 1 125 ? 0.810 14.161 -5.147 1.00 82.19 125 GLU A CA 1
ATOM 937 C C . GLU A 1 125 ? 0.674 14.901 -3.803 1.00 82.19 125 GLU A C 1
ATOM 939 O O . GLU A 1 125 ? -0.351 15.519 -3.522 1.00 82.19 125 GLU A O 1
ATOM 944 N N . GLY A 1 126 ? 1.708 14.831 -2.959 1.00 74.81 126 GLY A N 1
ATOM 945 C CA . GLY A 1 126 ? 1.726 15.487 -1.644 1.00 74.81 126 GLY A CA 1
ATOM 946 C C . GLY A 1 126 ? 1.116 14.677 -0.492 1.00 74.81 126 GLY A C 1
ATOM 947 O O . GLY A 1 126 ? 1.350 15.024 0.660 1.00 74.81 126 GLY A O 1
ATOM 948 N N . VAL A 1 127 ? 0.451 13.543 -0.751 1.00 81.38 127 VAL A N 1
ATOM 949 C CA . VAL A 1 127 ? -0.160 12.704 0.308 1.00 81.38 127 VAL A CA 1
ATOM 950 C C . VAL A 1 127 ? 0.859 12.245 1.363 1.00 81.38 127 VAL A C 1
ATOM 952 O O . VAL A 1 127 ? 0.556 12.200 2.553 1.00 81.38 127 VAL A O 1
ATOM 955 N N . LEU A 1 128 ? 2.105 11.970 0.961 1.00 74.50 128 LEU A N 1
ATOM 956 C CA . LEU A 1 128 ? 3.179 11.632 1.904 1.00 74.50 128 LEU A CA 1
ATOM 957 C C . LEU A 1 128 ? 3.639 12.823 2.764 1.00 74.50 128 LEU A C 1
ATOM 959 O O . LEU A 1 128 ? 4.178 12.619 3.850 1.00 74.50 128 LEU A O 1
ATOM 963 N N . GLU A 1 129 ? 3.448 14.057 2.296 1.00 73.94 129 GLU A N 1
ATOM 964 C CA . GLU A 1 129 ? 3.791 15.280 3.034 1.00 73.94 129 GLU A CA 1
ATOM 965 C C . GLU A 1 129 ? 2.734 15.597 4.105 1.00 73.94 129 GLU A C 1
ATOM 967 O O . GLU A 1 129 ? 3.069 16.103 5.181 1.00 73.94 129 GLU A O 1
ATOM 972 N N . ASP A 1 130 ? 1.479 15.213 3.853 1.00 67.06 130 ASP A N 1
ATOM 973 C CA . ASP A 1 130 ? 0.342 15.422 4.755 1.00 67.06 130 ASP A CA 1
ATOM 974 C C . ASP A 1 130 ? 0.338 14.473 5.971 1.00 67.06 130 ASP A C 1
ATOM 976 O O . ASP A 1 130 ? -0.284 14.777 6.992 1.00 67.06 130 ASP A O 1
ATOM 980 N N . LEU A 1 131 ? 1.123 13.386 5.937 1.00 61.28 131 LEU A N 1
ATOM 981 C CA . LEU A 1 131 ? 1.297 12.414 7.035 1.00 61.28 131 LEU A CA 1
ATOM 982 C C . LEU A 1 131 ? 1.788 13.022 8.364 1.00 61.28 131 LEU A C 1
ATOM 984 O O . LEU A 1 131 ? 1.698 12.388 9.417 1.00 61.28 131 LEU A O 1
ATOM 988 N N . GLY A 1 132 ? 2.332 14.241 8.334 1.00 54.19 132 GLY A N 1
ATOM 989 C CA . GLY A 1 132 ? 2.806 14.965 9.515 1.00 54.19 132 GLY A CA 1
ATOM 990 C C . GLY A 1 132 ? 1.805 15.957 10.112 1.00 54.19 132 GLY A C 1
ATOM 991 O O . GLY A 1 132 ? 2.143 16.631 11.093 1.00 54.19 132 GLY A O 1
ATOM 992 N N . LEU A 1 133 ? 0.616 16.110 9.525 1.00 55.78 133 LEU A N 1
ATOM 993 C CA . LEU A 1 133 ? -0.353 17.102 9.977 1.00 55.78 133 LEU A CA 1
ATOM 994 C C . LEU A 1 133 ? -1.163 16.568 11.170 1.00 55.78 133 LEU A C 1
ATOM 996 O O . LEU A 1 133 ? -1.610 15.421 11.160 1.00 55.78 133 LEU A O 1
ATOM 1000 N N . PRO A 1 134 ? -1.333 17.369 12.239 1.00 48.94 134 PRO A N 1
ATOM 1001 C CA . PRO A 1 134 ? -2.114 16.946 13.390 1.00 48.94 134 PRO A CA 1
ATOM 1002 C C . PRO A 1 134 ? -3.564 16.683 12.977 1.00 48.94 134 PRO A C 1
ATOM 1004 O O . PRO A 1 134 ? -4.152 17.481 12.246 1.00 48.94 134 PRO A O 1
ATOM 1007 N N . ASP A 1 135 ? -4.129 15.597 13.510 1.00 53.91 135 ASP A N 1
ATOM 1008 C CA . ASP A 1 135 ? -5.560 15.303 13.453 1.00 53.91 135 ASP A CA 1
ATOM 1009 C C . ASP A 1 135 ? -6.354 16.572 13.808 1.00 53.91 135 ASP A C 1
ATOM 1011 O O . ASP A 1 135 ? -6.107 17.221 14.833 1.00 53.91 135 ASP A O 1
ATOM 1015 N N . SER A 1 136 ? -7.288 16.950 12.933 1.00 54.06 136 SER A N 1
ATOM 1016 C CA . SER A 1 136 ? -8.124 18.138 13.101 1.00 54.06 136 SER A CA 1
ATOM 1017 C C . SER A 1 136 ? -9.031 18.037 14.336 1.00 54.06 136 SER A C 1
ATOM 1019 O O . SER A 1 136 ? -9.617 19.041 14.754 1.00 54.06 136 SER A O 1
ATOM 1021 N N . GLY A 1 137 ? -9.126 16.851 14.955 1.00 49.25 137 GLY A N 1
ATOM 1022 C CA . GLY A 1 137 ? -9.940 16.595 16.139 1.00 49.25 137 GLY A CA 1
ATOM 1023 C C . GLY A 1 137 ? -11.435 16.594 15.826 1.00 49.25 137 GLY A C 1
ATOM 1024 O O . GLY A 1 137 ? -12.259 16.765 16.731 1.00 49.25 137 GLY A O 1
ATOM 1025 N N . ALA A 1 138 ? -11.792 16.451 14.548 1.00 49.34 138 ALA A N 1
ATOM 1026 C CA . ALA A 1 138 ? -13.166 16.323 14.103 1.00 49.34 138 ALA A CA 1
ATOM 1027 C C . ALA A 1 138 ? -13.732 14.957 14.526 1.00 49.34 138 ALA A C 1
ATOM 1029 O O . ALA A 1 138 ? -13.071 13.928 14.455 1.00 49.34 138 ALA A O 1
ATOM 1030 N N . ALA A 1 139 ? -14.989 14.941 14.977 1.00 47.22 139 ALA A N 1
ATOM 1031 C CA . ALA A 1 139 ? -15.683 13.707 15.364 1.00 47.22 139 ALA A CA 1
ATOM 1032 C C . ALA A 1 139 ? -16.099 12.840 14.157 1.00 47.22 139 ALA A C 1
ATOM 1034 O O . ALA A 1 139 ? -16.618 11.741 14.342 1.00 47.22 139 ALA A O 1
ATOM 1035 N N . VAL A 1 140 ? -15.916 13.359 12.943 1.00 48.00 140 VAL A N 1
ATOM 1036 C CA . VAL A 1 140 ? -16.158 12.689 11.667 1.00 48.00 140 VAL A CA 1
ATOM 1037 C C . VAL A 1 140 ? -14.830 12.727 10.911 1.00 48.00 140 VAL A C 1
ATOM 1039 O O . VAL A 1 140 ? -14.247 13.812 10.850 1.00 48.00 140 VAL A O 1
ATOM 1042 N N . PRO A 1 141 ? -14.338 11.598 10.371 1.00 53.94 141 PRO A N 1
ATOM 1043 C CA . PRO A 1 141 ? -13.185 11.606 9.481 1.00 53.94 141 PRO A CA 1
ATOM 1044 C C . PRO A 1 141 ? -13.468 12.565 8.322 1.00 53.94 141 PRO A C 1
ATOM 1046 O O . PRO A 1 141 ? -14.446 12.396 7.594 1.00 53.94 141 PRO A O 1
ATOM 1049 N N . GLU A 1 142 ? -12.672 13.623 8.210 1.00 56.28 142 GLU A N 1
ATOM 1050 C CA . GLU A 1 142 ? -12.714 14.475 7.025 1.00 56.28 142 GLU A CA 1
ATOM 1051 C C . GLU A 1 142 ? -12.160 13.664 5.847 1.00 56.28 142 GLU A C 1
ATOM 1053 O O . GLU A 1 142 ? -11.163 12.967 6.047 1.00 56.28 142 GLU A O 1
ATOM 1058 N N . PRO A 1 143 ? -12.753 13.748 4.643 1.00 59.72 143 PRO A N 1
ATOM 1059 C CA . PRO A 1 143 ? -12.147 13.188 3.442 1.00 59.72 143 PRO A CA 1
ATOM 1060 C C . PRO A 1 143 ? -10.708 13.693 3.285 1.00 59.72 143 PRO A C 1
ATOM 1062 O O . PRO A 1 143 ? -10.466 14.902 3.338 1.00 59.72 143 PRO A O 1
ATOM 1065 N N . GLY A 1 144 ? -9.760 12.773 3.119 1.00 67.25 144 GLY A N 1
ATOM 1066 C CA . GLY A 1 144 ? -8.326 13.078 3.155 1.00 67.25 144 GLY A CA 1
ATOM 1067 C C . GLY A 1 144 ? -7.748 13.158 4.571 1.00 67.25 144 GLY A C 1
ATOM 1068 O O . GLY A 1 144 ? -6.685 13.741 4.780 1.00 67.25 144 GLY A O 1
ATOM 1069 N N . GLY A 1 145 ? -8.447 12.606 5.563 1.00 82.44 145 GLY A N 1
ATOM 1070 C CA . GLY A 1 145 ? -7.958 12.485 6.929 1.00 82.44 145 GLY A CA 1
ATOM 1071 C C . GLY A 1 145 ? -6.824 11.457 7.057 1.00 82.44 145 GLY A C 1
ATOM 1072 O O . GLY A 1 145 ? -6.516 10.734 6.109 1.00 82.44 145 GLY A O 1
ATOM 1073 N N . PRO A 1 146 ? -6.214 11.326 8.250 1.00 85.38 146 PRO A N 1
ATOM 1074 C CA . PRO A 1 146 ? -5.077 10.424 8.459 1.00 85.38 146 PRO A CA 1
ATOM 1075 C C . PRO A 1 146 ? -5.353 8.953 8.108 1.00 85.38 146 PRO A C 1
ATOM 1077 O O . PRO A 1 146 ? -4.434 8.238 7.725 1.00 85.38 146 PRO A O 1
ATOM 1080 N N . ILE A 1 147 ? -6.604 8.501 8.236 1.00 90.25 147 ILE A N 1
ATOM 1081 C CA . ILE A 1 147 ? -7.020 7.133 7.893 1.00 90.25 147 ILE A CA 1
ATOM 1082 C C . ILE A 1 147 ? -7.058 6.937 6.372 1.00 90.25 147 ILE A C 1
ATOM 1084 O O . ILE A 1 147 ? -6.531 5.939 5.884 1.00 90.25 147 ILE A O 1
ATOM 1088 N N . ASP A 1 148 ? -7.627 7.887 5.629 1.00 89.75 148 ASP A N 1
ATOM 1089 C CA . ASP A 1 148 ? -7.700 7.832 4.164 1.00 89.75 148 ASP A CA 1
ATOM 1090 C C . ASP A 1 148 ? -6.289 7.875 3.574 1.00 89.75 148 ASP A C 1
ATOM 1092 O O . ASP A 1 148 ? -5.912 7.026 2.774 1.00 89.75 148 ASP A O 1
ATOM 1096 N N . VAL A 1 149 ? -5.460 8.805 4.061 1.00 91.31 149 VAL A N 1
ATOM 1097 C CA . VAL A 1 149 ? -4.042 8.906 3.696 1.00 91.31 149 VAL A CA 1
ATOM 1098 C C . VAL A 1 149 ? -3.316 7.585 3.968 1.00 91.31 149 VAL A C 1
ATOM 1100 O O . VAL A 1 149 ? -2.585 7.095 3.106 1.00 91.31 149 VAL A O 1
ATOM 1103 N N . ALA A 1 150 ? -3.531 6.978 5.138 1.00 94.06 150 ALA A N 1
ATOM 1104 C CA . ALA A 1 150 ? -2.905 5.707 5.472 1.00 94.06 150 ALA A CA 1
ATOM 1105 C C . ALA A 1 150 ? -3.355 4.571 4.548 1.00 94.06 150 ALA A C 1
ATOM 1107 O O . ALA A 1 150 ? -2.518 3.792 4.091 1.00 94.06 150 ALA A O 1
ATOM 1108 N N . THR A 1 151 ? -4.646 4.516 4.227 1.00 94.94 151 THR A N 1
ATOM 1109 C CA . THR A 1 151 ? -5.228 3.531 3.306 1.00 94.94 151 THR A CA 1
ATOM 1110 C C . THR A 1 151 ? -4.640 3.678 1.902 1.00 94.94 151 THR A C 1
ATOM 1112 O O . THR A 1 151 ? -4.162 2.697 1.335 1.00 94.94 151 THR A O 1
ATOM 1115 N N . ILE A 1 152 ? -4.553 4.910 1.388 1.00 95.50 152 ILE A N 1
ATOM 1116 C CA . ILE A 1 152 ? -3.959 5.228 0.081 1.00 95.50 152 ILE A CA 1
ATOM 1117 C C . ILE A 1 152 ? -2.485 4.812 0.027 1.00 95.50 152 ILE A C 1
ATOM 1119 O O . ILE A 1 152 ? -2.058 4.149 -0.916 1.00 95.50 152 ILE A O 1
ATOM 1123 N N . VAL A 1 153 ? -1.685 5.169 1.039 1.00 96.44 153 VAL A N 1
ATOM 1124 C CA . VAL A 1 153 ? -0.246 4.851 1.059 1.00 96.44 153 VAL A CA 1
ATOM 1125 C C . VAL A 1 153 ? -0.007 3.342 1.144 1.00 96.44 153 VAL A C 1
ATOM 1127 O O . VAL A 1 153 ? 0.877 2.822 0.459 1.00 96.44 153 VAL A O 1
ATOM 1130 N N . VAL A 1 154 ? -0.787 2.627 1.959 1.00 98.06 154 VAL A N 1
ATOM 1131 C CA . VAL A 1 154 ? -0.702 1.164 2.066 1.00 98.06 154 VAL A CA 1
ATOM 1132 C C . VAL A 1 154 ? -1.117 0.504 0.748 1.00 98.06 154 VAL A C 1
ATOM 1134 O O . VAL A 1 154 ? -0.362 -0.325 0.233 1.00 98.06 154 VAL A O 1
ATOM 1137 N N . GLY A 1 155 ? -2.239 0.920 0.153 1.00 97.88 155 GLY A N 1
ATOM 1138 C CA . GLY A 1 155 ? -2.702 0.434 -1.149 1.00 97.88 155 GLY A CA 1
ATOM 1139 C C . GLY A 1 155 ? -1.677 0.669 -2.264 1.00 97.88 155 GLY A C 1
ATOM 1140 O O . GLY A 1 155 ? -1.357 -0.250 -3.021 1.00 97.88 155 GLY A O 1
ATOM 1141 N N . ALA A 1 156 ? -1.063 1.854 -2.316 1.00 98.06 156 ALA A N 1
ATOM 1142 C CA . ALA A 1 156 ? -0.011 2.190 -3.277 1.00 98.06 156 ALA A CA 1
ATOM 1143 C C . ALA A 1 156 ? 1.234 1.308 -3.118 1.00 98.06 156 ALA A C 1
ATOM 1145 O O . ALA A 1 156 ? 1.767 0.786 -4.100 1.00 98.06 156 ALA A O 1
ATOM 1146 N N . ALA A 1 157 ? 1.685 1.095 -1.880 1.00 98.44 157 ALA A N 1
ATOM 1147 C CA . ALA A 1 157 ? 2.833 0.242 -1.596 1.00 98.44 157 ALA A CA 1
ATOM 1148 C C . ALA A 1 157 ? 2.587 -1.213 -2.015 1.00 98.44 157 ALA A C 1
ATOM 1150 O O . ALA A 1 157 ? 3.445 -1.825 -2.659 1.00 98.44 157 ALA A O 1
ATOM 1151 N N . PHE A 1 158 ? 1.414 -1.765 -1.694 1.00 98.50 158 PHE A N 1
ATOM 1152 C CA . PHE A 1 158 ? 1.055 -3.123 -2.098 1.00 98.50 158 PHE A CA 1
ATOM 1153 C C . PHE A 1 158 ? 0.799 -3.243 -3.603 1.00 98.50 158 PHE A C 1
ATOM 1155 O O . PHE A 1 158 ? 1.154 -4.270 -4.178 1.00 98.50 158 PHE A O 1
ATOM 1162 N N . THR A 1 159 ? 0.292 -2.201 -4.262 1.00 97.94 159 THR A N 1
ATOM 1163 C CA . THR A 1 159 ? 0.163 -2.149 -5.728 1.00 97.94 159 THR A CA 1
ATOM 1164 C C . THR A 1 159 ? 1.532 -2.217 -6.400 1.00 97.94 159 THR A C 1
ATOM 1166 O O . THR A 1 159 ? 1.762 -3.089 -7.243 1.00 97.94 159 THR A O 1
ATOM 1169 N N . LEU A 1 160 ? 2.486 -1.381 -5.969 1.00 97.81 160 LEU A N 1
ATOM 1170 C CA . LEU A 1 160 ? 3.854 -1.408 -6.495 1.00 97.81 160 LEU A CA 1
ATOM 1171 C C . LEU A 1 160 ? 4.503 -2.781 -6.278 1.00 97.81 160 LEU A C 1
ATOM 1173 O O . LEU A 1 160 ? 5.075 -3.354 -7.209 1.00 97.81 160 LEU A O 1
ATOM 1177 N N . LEU A 1 161 ? 4.368 -3.343 -5.074 1.00 98.00 161 LEU A N 1
ATOM 1178 C CA . LEU A 1 161 ? 4.859 -4.680 -4.745 1.00 98.00 161 LEU A CA 1
ATOM 1179 C C . LEU A 1 161 ? 4.217 -5.764 -5.616 1.00 98.00 161 LEU A C 1
ATOM 1181 O O . LEU A 1 161 ? 4.932 -6.635 -6.110 1.00 98.00 161 LEU A O 1
ATOM 1185 N N . ARG A 1 162 ? 2.896 -5.727 -5.818 1.00 97.62 162 ARG A N 1
ATOM 1186 C CA . ARG A 1 162 ? 2.170 -6.729 -6.606 1.00 97.62 162 ARG A CA 1
ATOM 1187 C C . ARG A 1 162 ? 2.603 -6.699 -8.059 1.00 97.62 162 ARG A C 1
ATOM 1189 O O . ARG A 1 162 ? 2.887 -7.760 -8.600 1.00 97.62 162 ARG A O 1
ATOM 1196 N N . LEU A 1 163 ? 2.708 -5.525 -8.672 1.00 96.75 163 LEU A N 1
ATOM 1197 C CA . LEU A 1 163 ? 2.981 -5.409 -10.106 1.00 96.75 163 LEU A CA 1
ATOM 1198 C C . LEU A 1 163 ? 4.477 -5.516 -10.446 1.00 96.75 163 LEU A C 1
ATOM 1200 O O . LEU A 1 163 ? 4.839 -6.135 -11.444 1.00 96.75 163 LEU A O 1
ATOM 1204 N N . SER A 1 164 ? 5.364 -4.979 -9.601 1.00 96.06 164 SER A N 1
ATOM 1205 C CA . SER A 1 164 ? 6.815 -4.953 -9.871 1.00 96.06 164 SER A CA 1
ATOM 1206 C C . SER A 1 164 ? 7.621 -5.986 -9.078 1.00 96.06 164 SER A C 1
ATOM 1208 O O . SER A 1 164 ? 8.753 -6.316 -9.440 1.00 96.06 164 SER A O 1
ATOM 1210 N N . GLY A 1 165 ? 7.072 -6.494 -7.969 1.00 96.50 165 GLY A N 1
ATOM 1211 C CA . GLY A 1 165 ? 7.821 -7.305 -7.012 1.00 96.50 165 GLY A CA 1
ATOM 1212 C C . GLY A 1 165 ? 8.953 -6.544 -6.337 1.00 96.50 165 GLY A C 1
ATOM 1213 O O . GLY A 1 165 ? 9.967 -7.165 -6.008 1.00 96.50 165 GLY A O 1
ATOM 1214 N N . ARG A 1 166 ? 8.831 -5.220 -6.200 1.00 96.44 166 ARG A N 1
ATOM 1215 C CA . ARG A 1 166 ? 9.819 -4.338 -5.574 1.00 96.44 166 ARG A CA 1
ATOM 1216 C C . ARG A 1 166 ? 9.125 -3.218 -4.810 1.00 96.44 166 ARG A C 1
ATOM 1218 O O . ARG A 1 166 ? 7.969 -2.898 -5.060 1.00 96.44 166 ARG A O 1
ATOM 1225 N N . ILE A 1 167 ? 9.857 -2.641 -3.867 1.00 97.69 167 ILE A N 1
ATOM 1226 C CA . ILE A 1 167 ? 9.472 -1.429 -3.146 1.00 97.69 167 ILE A CA 1
ATOM 1227 C C . ILE A 1 167 ? 10.736 -0.675 -2.745 1.00 97.69 167 ILE A C 1
ATOM 1229 O O . ILE A 1 167 ? 11.734 -1.287 -2.347 1.00 97.69 167 ILE A O 1
ATOM 1233 N N 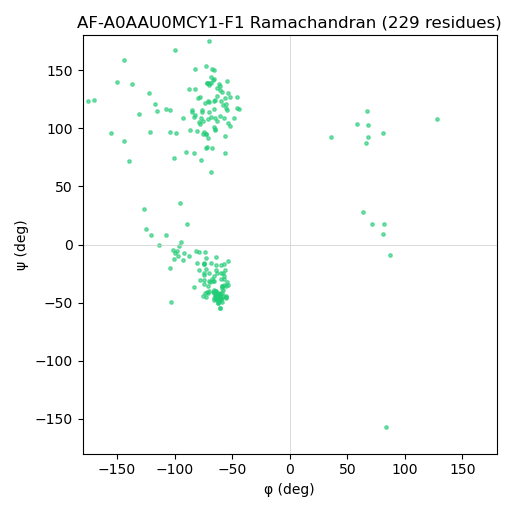. ASP A 1 168 ? 10.722 0.648 -2.852 1.00 96.06 168 ASP A N 1
ATOM 1234 C CA . ASP A 1 168 ? 11.833 1.462 -2.381 1.00 96.06 168 ASP A CA 1
ATOM 1235 C C . ASP A 1 168 ? 11.861 1.521 -0.833 1.00 96.06 168 ASP A C 1
ATOM 1237 O O . ASP A 1 168 ? 10.826 1.351 -0.178 1.00 96.06 168 ASP A O 1
ATOM 1241 N N . PRO A 1 169 ? 13.029 1.745 -0.199 1.00 95.69 169 PRO A N 1
ATOM 1242 C CA . PRO A 1 169 ? 13.123 1.757 1.260 1.00 95.69 169 PRO A CA 1
ATOM 1243 C C . PRO A 1 169 ? 12.224 2.793 1.948 1.00 95.69 169 PRO A C 1
ATOM 1245 O O . PRO A 1 169 ? 11.696 2.502 3.020 1.00 95.69 169 PRO A O 1
ATOM 1248 N N . ALA A 1 170 ? 12.039 3.975 1.347 1.00 95.38 170 ALA A N 1
ATOM 1249 C CA . ALA A 1 170 ? 11.216 5.032 1.929 1.00 95.38 170 ALA A CA 1
ATOM 1250 C C . ALA A 1 170 ? 9.724 4.691 1.814 1.00 95.38 170 ALA A C 1
ATOM 1252 O O . ALA A 1 170 ? 8.992 4.828 2.790 1.00 95.38 170 ALA A O 1
ATOM 1253 N N . GLY A 1 171 ? 9.291 4.158 0.669 1.00 96.19 171 GLY A N 1
ATOM 1254 C CA . GLY A 1 171 ? 7.941 3.641 0.465 1.00 96.19 171 GLY A CA 1
ATOM 1255 C C . GLY A 1 171 ? 7.588 2.513 1.434 1.00 96.19 171 GLY A C 1
ATOM 1256 O O . GLY A 1 171 ? 6.511 2.517 2.028 1.00 96.19 171 GLY A O 1
ATOM 1257 N N . ARG A 1 172 ? 8.521 1.584 1.680 1.00 97.81 172 ARG A N 1
ATOM 1258 C CA . ARG A 1 172 ? 8.336 0.519 2.679 1.00 97.81 172 ARG A CA 1
ATOM 1259 C C . ARG A 1 172 ? 8.185 1.073 4.093 1.00 97.81 172 ARG A C 1
ATOM 1261 O O . ARG A 1 172 ? 7.321 0.616 4.837 1.00 97.81 172 ARG A O 1
ATOM 1268 N N . GLU A 1 173 ? 9.028 2.029 4.476 1.00 96.69 173 GLU A N 1
ATOM 1269 C CA . GLU A 1 173 ? 8.934 2.681 5.783 1.00 96.69 173 GLU A CA 1
ATOM 1270 C C . GLU A 1 173 ? 7.602 3.431 5.936 1.00 96.69 173 GLU A C 1
ATOM 1272 O O . GLU A 1 173 ? 6.928 3.266 6.953 1.00 96.69 173 GLU A O 1
ATOM 1277 N N . ALA A 1 174 ? 7.181 4.178 4.912 1.00 95.69 174 ALA A N 1
ATOM 1278 C CA . ALA A 1 174 ? 5.908 4.891 4.902 1.00 95.69 174 ALA A CA 1
ATOM 1279 C C . ALA A 1 174 ? 4.712 3.935 5.035 1.00 95.69 174 ALA A C 1
ATOM 1281 O O . ALA A 1 174 ? 3.810 4.191 5.830 1.00 95.69 174 ALA A O 1
ATOM 1282 N N . ALA A 1 175 ? 4.717 2.806 4.325 1.00 97.56 175 ALA A N 1
ATOM 1283 C CA . ALA A 1 175 ? 3.669 1.795 4.440 1.00 97.56 175 ALA A CA 1
ATOM 1284 C C . ALA A 1 175 ? 3.601 1.182 5.849 1.00 97.56 175 ALA A C 1
ATOM 1286 O O . ALA A 1 175 ? 2.517 1.061 6.412 1.00 97.56 175 ALA A O 1
ATOM 1287 N N . LEU A 1 176 ? 4.744 0.864 6.470 1.00 98.00 176 LEU A N 1
ATOM 1288 C CA . LEU A 1 176 ? 4.782 0.354 7.849 1.00 98.00 176 LEU A CA 1
ATOM 1289 C C . LEU A 1 176 ? 4.267 1.380 8.869 1.00 98.00 176 LEU A C 1
ATOM 1291 O O . LEU A 1 176 ? 3.546 1.016 9.798 1.00 98.00 176 LEU A O 1
ATOM 1295 N N . GLN A 1 177 ? 4.615 2.657 8.700 1.00 96.12 177 GLN A N 1
ATOM 1296 C CA . GLN A 1 177 ? 4.103 3.733 9.552 1.00 96.12 177 GLN A CA 1
ATOM 1297 C C . GLN A 1 177 ? 2.582 3.886 9.409 1.00 96.12 177 GLN A C 1
ATOM 1299 O O . GLN A 1 177 ? 1.888 4.040 10.411 1.00 96.12 177 GLN A O 1
ATOM 1304 N N . ASN A 1 178 ? 2.055 3.785 8.189 1.00 95.19 178 ASN A N 1
ATOM 1305 C CA . ASN A 1 178 ? 0.625 3.915 7.922 1.00 95.19 178 ASN A CA 1
ATOM 1306 C C . ASN A 1 178 ? -0.189 2.694 8.357 1.00 95.19 178 ASN A C 1
ATOM 1308 O O . ASN A 1 178 ? -1.277 2.858 8.902 1.00 95.19 178 ASN A O 1
ATOM 1312 N N . LEU A 1 179 ? 0.367 1.485 8.267 1.00 96.94 179 LEU A N 1
ATOM 1313 C CA . LEU A 1 179 ? -0.225 0.308 8.909 1.00 96.94 179 LEU A CA 1
ATOM 1314 C C . LEU A 1 179 ? -0.378 0.516 10.423 1.00 96.94 179 LEU A C 1
ATOM 1316 O O . LEU A 1 179 ? -1.421 0.184 10.975 1.00 96.94 179 LEU A O 1
ATOM 1320 N N . ALA A 1 180 ? 0.596 1.146 11.089 1.00 95.81 180 ALA A N 1
ATOM 1321 C CA . ALA A 1 180 ? 0.477 1.467 12.512 1.00 95.81 180 ALA A CA 1
ATOM 1322 C C . ALA A 1 180 ? -0.614 2.521 12.808 1.00 95.81 180 ALA A C 1
ATOM 1324 O O . ALA A 1 180 ? -1.236 2.471 13.870 1.00 95.81 180 ALA A O 1
ATOM 1325 N N . VAL A 1 181 ? -0.873 3.460 11.886 1.00 93.69 181 VAL A N 1
ATOM 1326 C CA . VAL A 1 181 ? -2.002 4.408 11.989 1.00 93.69 181 VAL A CA 1
ATOM 1327 C C . VAL A 1 181 ? -3.334 3.663 11.900 1.00 93.69 181 VAL A C 1
ATOM 1329 O O . VAL A 1 181 ? -4.206 3.878 12.744 1.00 93.69 181 VAL A O 1
ATOM 1332 N N . LEU A 1 182 ? -3.474 2.749 10.937 1.00 95.00 182 LEU A N 1
ATOM 1333 C CA . LEU A 1 182 ? -4.679 1.932 10.772 1.00 95.00 182 LEU A CA 1
ATOM 1334 C C . LEU A 1 182 ? -4.906 1.009 11.983 1.00 95.00 182 LEU A C 1
ATOM 1336 O O . LEU A 1 182 ? -6.007 0.982 12.531 1.00 95.00 182 LEU A O 1
ATOM 1340 N N . GLU A 1 183 ? -3.864 0.330 12.476 1.00 95.25 183 GLU A N 1
ATOM 1341 C CA . GLU A 1 183 ? -3.925 -0.490 13.699 1.00 95.25 183 GLU A CA 1
ATOM 1342 C C . GLU A 1 183 ? -4.337 0.351 14.927 1.00 95.25 183 GLU A C 1
ATOM 1344 O O . GLU A 1 183 ? -5.094 -0.108 15.784 1.00 95.25 183 GLU A O 1
ATOM 1349 N N . ALA A 1 184 ? -3.877 1.603 15.032 1.00 94.06 184 ALA A N 1
ATOM 1350 C CA . ALA A 1 184 ? -4.259 2.491 16.130 1.00 94.06 184 ALA A CA 1
ATOM 1351 C C . ALA A 1 184 ? -5.722 2.958 16.040 1.00 94.06 184 ALA A C 1
ATOM 1353 O O . ALA A 1 184 ? -6.376 3.107 17.076 1.00 94.06 184 ALA A O 1
ATOM 1354 N N . ALA A 1 185 ? -6.230 3.188 14.826 1.00 92.94 185 ALA A N 1
ATOM 1355 C CA . ALA A 1 185 ? -7.598 3.637 14.585 1.00 92.94 185 ALA A CA 1
ATOM 1356 C C . ALA A 1 185 ? -8.628 2.511 14.773 1.00 92.94 185 ALA A C 1
ATOM 1358 O O . ALA A 1 185 ? -9.657 2.715 15.420 1.00 92.94 185 ALA A O 1
ATOM 1359 N N . TYR A 1 186 ? -8.337 1.321 14.242 1.00 93.06 186 TYR A N 1
ATOM 1360 C CA . TYR A 1 186 ? -9.276 0.195 14.193 1.00 93.06 186 TYR A CA 1
ATOM 1361 C C . TYR A 1 186 ? -9.038 -0.861 15.281 1.00 93.06 186 TYR A C 1
ATOM 1363 O O . TYR A 1 186 ? -9.904 -1.698 15.544 1.00 93.06 186 TYR A O 1
ATOM 1371 N N . GLY A 1 187 ? -7.900 -0.800 15.975 1.00 93.38 187 GLY A N 1
ATOM 1372 C CA . GLY A 1 187 ? -7.500 -1.784 16.973 1.00 93.38 187 GLY A CA 1
ATOM 1373 C C . GLY A 1 187 ? -6.829 -3.012 16.354 1.00 93.38 187 GLY A C 1
ATOM 1374 O O . GLY A 1 187 ? -6.262 -2.963 15.266 1.00 93.38 187 GLY A O 1
ATOM 1375 N N . GLN A 1 188 ? -6.861 -4.131 17.084 1.00 89.69 188 GLN A N 1
ATOM 1376 C CA . GLN A 1 188 ? -6.239 -5.381 16.638 1.00 89.69 188 GLN A CA 1
ATOM 1377 C C . GLN A 1 188 ? -7.088 -6.051 15.559 1.00 89.69 188 GLN A C 1
ATOM 1379 O O . GLN A 1 188 ? -8.031 -6.786 15.861 1.00 89.69 188 GLN A O 1
ATOM 1384 N N . VAL A 1 189 ? -6.725 -5.781 14.311 1.00 96.44 189 VAL A N 1
ATOM 1385 C CA . VAL A 1 189 ? -7.303 -6.377 13.109 1.00 96.44 189 VAL A CA 1
ATOM 1386 C C . VAL A 1 189 ? -6.278 -7.364 12.526 1.00 96.44 189 VAL A C 1
ATOM 1388 O O . VAL A 1 189 ? -5.182 -6.931 12.156 1.00 96.44 189 VAL A O 1
ATOM 1391 N N . PRO A 1 190 ? -6.579 -8.677 12.455 1.00 97.81 190 PRO A N 1
ATOM 1392 C CA . PRO A 1 190 ? -5.633 -9.696 11.984 1.00 97.81 190 PRO A CA 1
ATOM 1393 C C . PRO A 1 190 ? -5.023 -9.417 10.604 1.00 97.81 190 PRO A C 1
ATOM 1395 O O . PRO A 1 190 ? -3.857 -9.725 10.365 1.00 97.81 190 PRO A O 1
ATOM 1398 N N . GLU A 1 191 ? -5.795 -8.821 9.702 1.00 98.31 191 GLU A N 1
ATOM 1399 C CA . GLU A 1 191 ? -5.415 -8.481 8.334 1.00 98.31 191 GLU A CA 1
ATOM 1400 C C . GLU A 1 191 ? -4.323 -7.402 8.301 1.00 98.31 191 GLU A C 1
ATOM 1402 O O . GLU A 1 191 ? -3.367 -7.512 7.530 1.00 98.31 191 GLU A O 1
ATOM 1407 N N . LEU A 1 192 ? -4.418 -6.389 9.170 1.00 98.12 192 LEU A N 1
ATOM 1408 C CA . LEU A 1 192 ? -3.405 -5.336 9.298 1.00 98.12 192 LEU A CA 1
ATOM 1409 C C . LEU A 1 192 ? -2.124 -5.881 9.942 1.00 98.12 192 LEU A C 1
ATOM 1411 O O . LEU A 1 192 ? -1.019 -5.621 9.457 1.00 98.12 192 LEU A O 1
ATOM 1415 N N . GLU A 1 193 ? -2.267 -6.716 10.978 1.00 98.12 193 GLU A N 1
ATOM 1416 C CA . GLU A 1 193 ? -1.132 -7.381 11.627 1.00 98.12 193 GLU A CA 1
ATOM 1417 C C . GLU A 1 193 ? -0.372 -8.277 10.636 1.00 98.12 193 GLU A C 1
ATOM 1419 O O . GLU A 1 193 ? 0.865 -8.286 10.618 1.00 98.12 193 GLU A O 1
ATOM 1424 N N . ARG A 1 194 ? -1.107 -9.011 9.789 1.00 98.56 194 ARG A N 1
ATOM 1425 C CA . ARG A 1 194 ? -0.541 -9.840 8.721 1.00 98.56 194 ARG A CA 1
ATOM 1426 C C . ARG A 1 194 ? 0.224 -8.992 7.711 1.00 98.56 194 ARG A C 1
ATOM 1428 O O . ARG A 1 194 ? 1.381 -9.304 7.435 1.00 98.56 194 ARG A O 1
ATOM 1435 N N . GLN A 1 195 ? -0.384 -7.919 7.205 1.00 98.56 195 GLN A N 1
ATOM 1436 C CA . GLN A 1 195 ? 0.266 -7.017 6.252 1.00 98.56 195 GLN A CA 1
ATOM 1437 C C . GLN A 1 195 ? 1.582 -6.465 6.784 1.00 98.56 195 GLN A C 1
ATOM 1439 O O . GLN A 1 195 ? 2.595 -6.497 6.081 1.00 98.56 195 GLN A O 1
ATOM 1444 N N . ARG A 1 196 ? 1.591 -6.016 8.042 1.00 98.50 196 ARG A N 1
ATOM 1445 C CA . ARG A 1 196 ? 2.798 -5.513 8.697 1.00 98.50 196 ARG A CA 1
ATOM 1446 C C . ARG A 1 196 ? 3.863 -6.599 8.820 1.00 98.50 196 ARG A C 1
ATOM 1448 O O . ARG A 1 196 ? 5.006 -6.360 8.441 1.00 98.50 196 ARG A O 1
ATOM 1455 N N . ALA A 1 197 ? 3.506 -7.789 9.305 1.00 98.56 197 ALA A N 1
ATOM 1456 C CA . ALA A 1 197 ? 4.452 -8.891 9.485 1.00 98.56 197 ALA A CA 1
ATOM 1457 C C . ALA A 1 197 ? 5.100 -9.341 8.162 1.00 98.56 197 ALA A C 1
ATOM 1459 O O . ALA A 1 197 ? 6.316 -9.562 8.092 1.00 98.56 197 ALA A O 1
ATOM 1460 N N . ASP A 1 198 ? 4.311 -9.441 7.095 1.00 98.62 198 ASP A N 1
ATOM 1461 C CA . ASP A 1 198 ? 4.821 -9.843 5.787 1.00 98.62 198 ASP A CA 1
ATOM 1462 C C . ASP A 1 198 ? 5.704 -8.732 5.188 1.00 98.62 198 ASP A C 1
ATOM 1464 O O . ASP A 1 198 ? 6.797 -9.010 4.687 1.00 98.62 198 ASP A O 1
ATOM 1468 N N . LEU A 1 199 ? 5.319 -7.459 5.336 1.00 98.38 199 LEU A N 1
ATOM 1469 C CA . LEU A 1 199 ? 6.120 -6.320 4.876 1.00 98.38 199 LEU A CA 1
ATOM 1470 C C . LEU A 1 199 ? 7.415 -6.124 5.691 1.00 98.38 199 LEU A C 1
ATOM 1472 O O . LEU A 1 199 ? 8.440 -5.717 5.141 1.00 98.38 199 LEU A O 1
ATOM 1476 N N . GLU A 1 200 ? 7.433 -6.446 6.987 1.00 98.38 200 GLU A N 1
ATOM 1477 C CA . GLU A 1 200 ? 8.631 -6.439 7.849 1.00 98.38 200 GLU A CA 1
ATOM 1478 C C . GLU A 1 200 ? 9.666 -7.498 7.432 1.00 98.38 200 GLU A C 1
ATOM 1480 O O . GLU A 1 200 ? 10.869 -7.306 7.625 1.00 98.38 200 GLU A O 1
ATOM 1485 N N . THR A 1 201 ? 9.227 -8.590 6.808 1.00 97.75 201 THR A N 1
ATOM 1486 C CA . THR A 1 201 ? 10.107 -9.682 6.358 1.00 97.75 201 THR A CA 1
ATOM 1487 C C . THR A 1 201 ? 10.421 -9.640 4.863 1.00 97.75 201 THR A C 1
ATOM 1489 O O . THR A 1 201 ? 11.231 -10.434 4.386 1.00 97.75 201 THR A O 1
ATOM 1492 N N . TRP A 1 202 ? 9.818 -8.707 4.122 1.00 97.12 202 TRP A N 1
ATOM 1493 C CA . TRP A 1 202 ? 10.066 -8.525 2.696 1.00 97.12 202 TRP A CA 1
ATOM 1494 C C . TRP A 1 202 ? 11.500 -8.062 2.395 1.00 97.12 202 TRP A C 1
ATOM 1496 O O . TRP A 1 202 ? 12.071 -7.208 3.087 1.00 97.12 202 TRP A O 1
ATOM 1506 N N . HIS A 1 203 ? 12.049 -8.582 1.296 1.00 94.50 203 HIS A N 1
ATOM 1507 C CA . HIS A 1 203 ? 13.331 -8.184 0.723 1.00 94.50 203 HIS A CA 1
ATOM 1508 C C . HIS A 1 203 ? 13.216 -8.080 -0.793 1.00 94.50 203 HIS A C 1
ATOM 1510 O O . HIS A 1 203 ? 12.640 -8.960 -1.434 1.00 94.50 203 HIS A O 1
ATOM 1516 N N . ASN A 1 204 ? 13.818 -7.043 -1.378 1.00 92.19 204 ASN A N 1
ATOM 1517 C CA . ASN A 1 204 ? 13.812 -6.914 -2.830 1.00 92.19 204 ASN A CA 1
ATOM 1518 C C . ASN A 1 204 ? 14.638 -8.057 -3.458 1.00 92.19 204 ASN A C 1
ATOM 1520 O O . ASN A 1 204 ? 15.707 -8.394 -2.937 1.00 92.19 204 ASN A O 1
ATOM 1524 N N . PRO A 1 205 ? 14.216 -8.641 -4.598 1.00 84.88 205 PRO A N 1
ATOM 1525 C CA . PRO A 1 205 ? 14.900 -9.786 -5.211 1.00 84.88 205 PRO A CA 1
ATOM 1526 C C . PRO A 1 205 ? 16.399 -9.560 -5.473 1.00 84.88 205 PRO A C 1
ATOM 1528 O O . PRO A 1 205 ? 17.208 -10.482 -5.364 1.00 84.88 205 PRO A O 1
ATOM 1531 N N . GLU A 1 206 ? 16.795 -8.322 -5.771 1.00 78.12 206 GLU A N 1
ATOM 1532 C CA . GLU A 1 206 ? 18.191 -7.951 -6.028 1.00 78.12 206 GLU A CA 1
ATOM 1533 C C . GLU A 1 206 ? 19.073 -7.919 -4.769 1.00 78.12 206 GLU A C 1
ATOM 1535 O O . GLU A 1 206 ? 20.300 -8.033 -4.857 1.00 78.12 206 GLU A O 1
ATOM 1540 N N . GLU A 1 207 ? 18.469 -7.792 -3.587 1.00 70.75 207 GLU A N 1
ATOM 1541 C CA . GLU A 1 207 ? 19.174 -7.800 -2.302 1.00 70.75 207 GLU A CA 1
ATOM 1542 C C . GLU A 1 207 ? 19.616 -9.222 -1.926 1.00 70.75 207 GLU A C 1
ATOM 1544 O O . GLU A 1 207 ? 20.692 -9.405 -1.354 1.00 70.75 207 GLU A O 1
ATOM 1549 N N . GLY A 1 208 ? 18.857 -10.244 -2.343 1.00 57.09 208 GLY A N 1
ATOM 1550 C CA . GLY A 1 208 ? 19.194 -11.659 -2.147 1.00 57.09 208 GLY A CA 1
ATOM 1551 C C . GLY A 1 208 ? 20.310 -12.184 -3.063 1.00 57.09 208 GLY A C 1
ATOM 1552 O O . GLY A 1 208 ? 20.914 -13.216 -2.771 1.00 57.09 208 GLY A O 1
ATOM 1553 N N . GLY A 1 209 ? 20.623 -11.471 -4.152 1.00 50.97 209 GLY A N 1
ATOM 1554 C CA . GLY A 1 209 ? 21.611 -11.873 -5.164 1.00 50.97 209 GLY A CA 1
ATOM 1555 C C . GLY A 1 209 ? 23.042 -11.365 -4.940 1.00 50.97 209 GLY A C 1
ATOM 1556 O O . GLY A 1 209 ? 23.952 -11.781 -5.654 1.00 50.97 209 GLY A O 1
ATOM 1557 N N . ARG A 1 210 ? 23.286 -10.486 -3.954 1.00 52.50 210 ARG A N 1
ATOM 1558 C CA . ARG A 1 210 ? 24.645 -9.995 -3.617 1.00 52.50 210 ARG A CA 1
ATOM 1559 C C . ARG A 1 210 ? 25.378 -10.860 -2.583 1.00 52.50 210 ARG A C 1
ATOM 1561 O O . ARG A 1 210 ? 26.370 -10.420 -2.000 1.00 52.50 210 ARG A O 1
ATOM 1568 N N . GLY A 1 211 ? 24.927 -12.094 -2.369 1.00 49.47 211 GLY A N 1
ATOM 1569 C CA . GLY A 1 211 ? 25.686 -13.126 -1.667 1.00 49.47 211 GLY A CA 1
ATOM 1570 C C . GLY A 1 211 ? 26.676 -13.809 -2.614 1.00 49.47 211 GLY A C 1
ATOM 1571 O O . GLY A 1 211 ? 26.268 -14.533 -3.509 1.00 49.47 211 GLY A O 1
ATOM 1572 N N . GLU A 1 212 ? 27.971 -13.577 -2.391 1.00 44.41 212 GLU A N 1
ATOM 1573 C CA . GLU A 1 212 ? 29.119 -14.215 -3.061 1.00 44.41 212 GLU A CA 1
ATOM 1574 C C . GLU A 1 212 ? 29.299 -13.926 -4.562 1.00 44.41 212 GLU A C 1
ATOM 1576 O O . GLU A 1 212 ? 29.008 -14.734 -5.439 1.00 44.41 212 GLU A O 1
ATOM 1581 N N . VAL A 1 213 ? 30.006 -12.831 -4.864 1.00 51.44 213 VAL A N 1
ATOM 1582 C CA . VAL A 1 213 ? 30.958 -12.880 -5.982 1.00 51.44 213 VAL A CA 1
ATOM 1583 C C . VAL A 1 213 ? 32.081 -13.823 -5.532 1.00 51.44 213 VAL A C 1
ATOM 1585 O O . VAL A 1 213 ? 32.837 -13.437 -4.633 1.00 51.44 213 VAL A O 1
ATOM 1588 N N . PRO A 1 214 ? 32.234 -15.044 -6.087 1.00 47.38 214 PRO A N 1
ATOM 1589 C CA . PRO A 1 214 ? 33.372 -15.880 -5.747 1.00 47.38 214 PRO A CA 1
ATOM 1590 C C . PRO A 1 214 ? 34.630 -15.087 -6.082 1.00 47.38 214 PRO A C 1
ATOM 1592 O O . PRO A 1 214 ? 34.820 -14.656 -7.224 1.00 47.38 214 PRO A O 1
ATOM 1595 N N . ALA A 1 215 ? 35.458 -14.849 -5.062 1.00 56.19 215 ALA A N 1
ATOM 1596 C CA . ALA A 1 215 ? 36.723 -14.151 -5.197 1.00 56.19 215 ALA A CA 1
ATOM 1597 C C . ALA A 1 215 ? 37.440 -14.682 -6.441 1.00 56.19 215 ALA A C 1
ATOM 1599 O O . ALA A 1 215 ? 37.747 -15.877 -6.521 1.00 56.19 215 ALA A O 1
ATOM 1600 N N . ARG A 1 216 ? 37.656 -13.806 -7.435 1.00 54.62 216 ARG A N 1
ATOM 1601 C CA . ARG A 1 216 ? 38.459 -14.125 -8.618 1.00 54.62 216 ARG A CA 1
ATOM 1602 C C . ARG A 1 216 ? 39.751 -14.745 -8.109 1.00 54.62 216 ARG A C 1
ATOM 1604 O O . ARG A 1 216 ? 40.568 -14.052 -7.502 1.00 54.62 216 ARG A O 1
ATOM 1611 N N . ARG A 1 217 ? 39.920 -16.054 -8.321 1.00 56.69 217 ARG A N 1
ATOM 1612 C CA . ARG A 1 217 ? 41.183 -16.721 -8.019 1.00 56.69 217 ARG A CA 1
ATOM 1613 C C . ARG A 1 217 ? 42.275 -15.934 -8.745 1.00 56.69 217 ARG A C 1
ATOM 1615 O O . ARG A 1 217 ? 42.094 -15.650 -9.934 1.00 56.69 217 ARG A O 1
ATOM 1622 N N . PRO A 1 218 ? 43.368 -15.546 -8.070 1.00 53.38 218 PRO A N 1
ATOM 1623 C CA . PRO A 1 218 ? 44.488 -14.937 -8.759 1.00 53.38 218 PRO A CA 1
ATOM 1624 C C . PRO A 1 218 ? 44.920 -15.906 -9.856 1.00 53.38 218 PRO A C 1
ATOM 1626 O O . PRO A 1 218 ? 45.210 -17.071 -9.586 1.00 53.38 218 PRO A O 1
ATOM 1629 N N . SER A 1 219 ? 44.875 -15.425 -11.099 1.00 59.16 219 SER A N 1
ATOM 1630 C CA . SER A 1 219 ? 45.418 -16.122 -12.256 1.00 59.16 219 SER A CA 1
ATOM 1631 C C . SER A 1 219 ? 46.870 -16.448 -11.931 1.00 59.16 219 SER A C 1
ATOM 1633 O O . SER A 1 219 ? 47.716 -15.553 -11.876 1.00 59.16 219 SER A O 1
ATOM 1635 N N . THR A 1 220 ? 47.158 -17.711 -11.622 1.00 59.22 220 THR A N 1
ATOM 1636 C CA . THR A 1 220 ? 48.530 -18.197 -11.548 1.00 59.22 220 THR A CA 1
ATOM 1637 C C . THR A 1 220 ? 49.067 -18.101 -12.960 1.00 59.22 220 THR A C 1
ATOM 1639 O O . THR A 1 220 ? 48.751 -18.938 -13.807 1.00 59.22 220 THR A O 1
ATOM 1642 N N . GLY A 1 221 ? 49.806 -17.021 -13.215 1.00 52.59 221 GLY A N 1
ATOM 1643 C CA . GLY A 1 221 ? 50.530 -16.804 -14.452 1.00 52.59 221 GLY A CA 1
ATOM 1644 C C . GLY A 1 221 ? 51.274 -18.079 -14.816 1.00 52.59 221 GLY A C 1
ATOM 1645 O O . GLY A 1 221 ? 52.116 -18.565 -14.061 1.00 52.59 221 GLY A O 1
ATOM 1646 N N . ASN A 1 222 ? 50.901 -18.635 -15.960 1.00 52.06 222 ASN A N 1
ATOM 1647 C CA . ASN A 1 222 ? 51.565 -19.771 -16.557 1.00 52.06 222 ASN A CA 1
ATOM 1648 C C . ASN A 1 222 ? 52.929 -19.284 -17.067 1.00 52.06 222 ASN A C 1
ATOM 1650 O O . ASN A 1 222 ? 53.039 -18.759 -18.172 1.00 52.06 222 ASN A O 1
ATOM 1654 N N . VAL A 1 223 ? 53.957 -19.390 -16.223 1.00 57.81 223 VAL A N 1
ATOM 1655 C CA . VAL A 1 223 ? 55.361 -19.243 -16.619 1.00 57.81 223 VAL A CA 1
ATOM 1656 C C . VAL A 1 223 ? 55.803 -20.598 -17.174 1.00 57.81 223 VAL A C 1
ATOM 1658 O O . VAL A 1 223 ? 56.405 -21.404 -16.472 1.00 57.81 223 VAL A O 1
ATOM 1661 N N . GLY A 1 224 ? 55.423 -20.875 -18.419 1.00 54.53 224 GLY A N 1
ATOM 1662 C CA . GLY A 1 224 ? 55.965 -21.966 -19.231 1.00 54.53 224 GLY A CA 1
ATOM 1663 C C .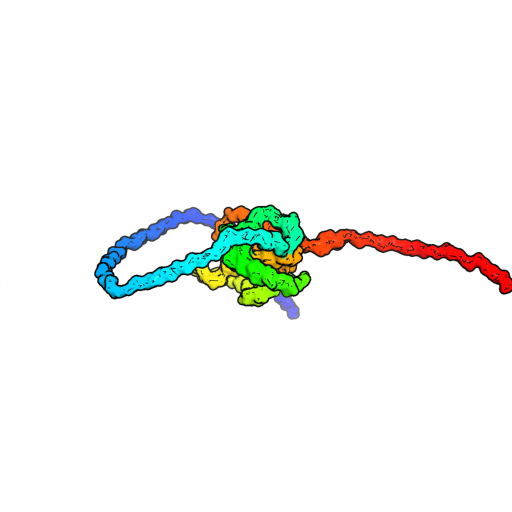 GLY A 1 224 ? 56.556 -21.339 -20.486 1.00 54.53 224 GLY A C 1
ATOM 1664 O O . GLY A 1 224 ? 55.827 -20.819 -21.319 1.00 54.53 224 GLY A O 1
ATOM 1665 N N . ASP A 1 225 ? 57.861 -21.106 -20.482 1.00 58.00 225 ASP A N 1
ATOM 1666 C CA . ASP A 1 225 ? 58.825 -21.967 -21.173 1.00 58.00 225 ASP A CA 1
ATOM 1667 C C . ASP A 1 225 ? 58.883 -21.651 -22.676 1.00 58.00 225 ASP A C 1
ATOM 1669 O O . ASP A 1 225 ? 58.069 -22.077 -23.492 1.00 58.00 225 ASP A O 1
ATOM 1673 N N . SER A 1 226 ? 59.851 -20.813 -23.033 1.00 56.44 226 SER A N 1
ATOM 1674 C CA . SER A 1 226 ? 60.289 -20.592 -24.410 1.00 56.44 226 SER A CA 1
ATOM 1675 C C . SER A 1 226 ? 61.806 -20.484 -24.403 1.00 56.44 226 SER A C 1
ATOM 1677 O O . SER A 1 226 ? 62.394 -19.416 -24.546 1.00 56.44 226 SER A O 1
ATOM 1679 N N . LEU A 1 227 ? 62.430 -21.635 -24.179 1.00 62.06 227 LEU A N 1
ATOM 1680 C CA . LEU A 1 227 ? 63.783 -21.943 -24.611 1.00 62.06 227 LEU A CA 1
ATOM 1681 C C . LEU A 1 227 ? 63.658 -22.872 -25.822 1.00 62.06 227 LEU A C 1
ATOM 1683 O O . LEU A 1 227 ? 63.168 -23.987 -25.661 1.00 62.06 227 LEU A O 1
ATOM 1687 N N . ARG A 1 228 ? 64.101 -22.419 -27.004 1.00 60.44 228 ARG A N 1
ATOM 1688 C CA . ARG A 1 228 ? 64.851 -23.220 -27.993 1.00 60.44 228 ARG A CA 1
ATOM 1689 C C . ARG A 1 228 ? 65.322 -22.375 -29.188 1.00 60.44 228 ARG A C 1
ATOM 1691 O O . ARG A 1 228 ? 64.509 -21.732 -29.839 1.00 60.44 228 ARG A O 1
ATOM 1698 N N . GLU A 1 229 ? 66.649 -22.429 -29.376 1.00 60.88 229 GLU A N 1
ATOM 1699 C CA . GLU A 1 229 ? 67.420 -22.554 -30.637 1.00 60.88 229 GLU A CA 1
ATOM 1700 C C . GLU A 1 229 ? 67.197 -21.450 -31.687 1.00 60.88 229 GLU A C 1
ATOM 1702 O O . GLU A 1 229 ? 66.131 -21.348 -32.275 1.00 60.88 229 GLU A O 1
ATOM 1707 N N . ILE A 1 230 ? 68.097 -20.477 -31.892 1.00 64.38 230 ILE A N 1
ATOM 1708 C CA . ILE A 1 230 ? 69.468 -20.552 -32.453 1.00 64.38 230 ILE A CA 1
ATOM 1709 C C . ILE A 1 230 ? 69.613 -21.587 -33.577 1.00 64.38 230 ILE A C 1
ATOM 1711 O O . ILE A 1 230 ? 69.945 -22.735 -33.304 1.00 64.38 230 ILE A O 1
ATOM 1715 N N . ASP A 1 231 ? 69.435 -21.114 -34.811 1.00 64.94 231 ASP A N 1
ATOM 1716 C CA . ASP A 1 231 ? 70.293 -21.398 -35.972 1.00 64.94 231 ASP A CA 1
ATOM 1717 C C . ASP A 1 231 ? 70.402 -20.121 -36.827 1.00 64.94 231 ASP A C 1
ATOM 1719 O O . ASP A 1 231 ? 69.371 -19.416 -36.966 1.00 64.94 231 ASP A O 1
#

Sequence (231 aa):
MPSTTVELRQLNPYRTAGAAGHLELPPRPVGLDVTVEPGRMTGEAPEAIHDDGDFPDGADEESVGWAHPAFRAHFVDPIYEDPAGEFAPFGTDEGADLLADWSERVDELADDMTVADLLAGSGFEGVLEDLGLPDSGAAVPEPGGPIDVATIVVGAAFTLLRLSGRIDPAGREAALQNLAVLEAAYGQVPELERQRADLETWHNPEEGGRGEVPARRPSTGNVGDSLREID

pLDDT: mean 74.66, std 22.09, range [39.5, 98.62]

Mean predicted aligned error: 16.42 Å